Protein AF-A7SC31-F1 (afdb_monomer_lite)

Sequence (201 aa):
EAETSYTLWLEMLAVHLSRAGLQGLGWKQIKGRFYSKFHKRRMEELNETGLHNFISLFLTLSSVADLEDVVSGLIHTRNFSPPLFYFAFFSSPGLFALMLVYKERDVDCAHLSTKMADSFSLIAKEFAEVYSRDKVRHRHLWELITLFLDCTQEVLEHSNKKNLSESALIGVGFQQLFSVCRDNELRYVLGFVQSVLNIVR

Radius of gyration: 18.46 Å; chains: 1; bounding box: 40×31×50 Å

Foldseek 3Di:
DPDDPLNVVLVVVLVVLQVQDQPHPVCVVVLVVVLVCLAAVNVVPDDLVSLLSVLSNLLSCLVRYDVVSSVVSVCVSDDDDQDVCCLSNLVDCSLLSSLLSCLVVVHDPQVSLLVLLVNLLVLLQVLLVCLPPDPVSNVSSLVSNLSLLVSLLVSLPRPRPPPHRSCSSPPRSVVSCVVRDDPVSVVSVVVSVVSNVVSVD

pLDDT: mean 75.36, std 12.32, range [42.28, 93.0]

Secondary structure (DSSP, 8-state):
----HHHHHHHHHHHHHHHH-TTSHHHHHHHHHHHTT--HHHHHT--HHHHHHHHHHHHHHHHHS-HHHHHHHHHHT----TTHHHHHHHSSTHHHHHHHHHHHTT---HHHHHHHHHHHHHHHHHHHHHTTT-HHHHHHHHHHHHHHHHHHHHHHHSS-----SGGGGSSSSHHHHHHH--HHHHHHHHHHHHHHHHHH-

Structure (mmCIF, N/CA/C/O backbone):
data_AF-A7SC31-F1
#
_entry.id   AF-A7SC31-F1
#
loop_
_atom_site.group_PDB
_atom_site.id
_atom_site.type_symbol
_atom_site.label_atom_id
_atom_site.label_alt_id
_atom_site.label_comp_id
_atom_site.label_asym_id
_atom_site.label_entity_id
_atom_site.label_seq_id
_atom_site.pdbx_PDB_ins_code
_atom_site.Cartn_x
_atom_site.Cartn_y
_atom_site.Cartn_z
_atom_site.occupancy
_atom_site.B_iso_or_equiv
_atom_site.auth_seq_id
_atom_site.auth_comp_id
_atom_site.auth_asym_id
_atom_site.auth_atom_id
_atom_site.pdbx_PDB_model_num
ATOM 1 N N . GLU A 1 1 ? 6.279 -13.011 16.654 1.00 48.66 1 GLU A N 1
ATOM 2 C CA . GLU A 1 1 ? 7.321 -12.014 16.983 1.00 48.66 1 GLU A CA 1
ATOM 3 C C . GLU A 1 1 ? 7.566 -12.020 18.483 1.00 48.66 1 GLU A C 1
ATOM 5 O O . GLU A 1 1 ? 6.681 -12.449 19.214 1.00 48.66 1 GLU A O 1
ATOM 10 N N . ALA A 1 2 ? 8.756 -11.625 18.941 1.00 48.12 2 ALA A N 1
ATOM 11 C CA . ALA A 1 2 ? 9.027 -11.509 20.371 1.00 48.12 2 ALA A CA 1
ATOM 12 C C . ALA A 1 2 ? 8.208 -10.350 20.955 1.00 48.12 2 ALA A C 1
ATOM 14 O O . ALA A 1 2 ? 8.226 -9.244 20.420 1.00 48.12 2 ALA A O 1
ATOM 15 N N . GLU A 1 3 ? 7.490 -10.619 22.039 1.00 67.56 3 GLU A N 1
ATOM 16 C CA . GLU A 1 3 ? 6.672 -9.639 22.746 1.00 67.56 3 GLU A CA 1
ATOM 17 C C . GLU A 1 3 ? 7.582 -8.532 23.312 1.00 67.56 3 GLU A C 1
ATOM 19 O O . GLU A 1 3 ? 8.457 -8.778 24.145 1.00 67.56 3 GLU A O 1
ATOM 24 N N . THR A 1 4 ? 7.440 -7.306 22.811 1.00 86.31 4 THR A N 1
ATOM 25 C CA . THR A 1 4 ? 8.209 -6.143 23.270 1.00 86.31 4 THR A CA 1
ATOM 26 C C . THR A 1 4 ? 7.379 -5.307 24.241 1.00 86.31 4 THR A C 1
ATOM 28 O O . THR A 1 4 ? 6.151 -5.369 24.261 1.00 86.31 4 THR A O 1
ATOM 31 N N . SER A 1 5 ? 8.032 -4.437 25.017 1.00 88.88 5 SER A N 1
ATOM 32 C CA . SER A 1 5 ? 7.314 -3.460 25.852 1.00 88.88 5 SER A CA 1
ATOM 33 C C . SER A 1 5 ? 6.372 -2.568 25.034 1.00 88.88 5 SER A C 1
ATOM 35 O O . SER A 1 5 ? 5.353 -2.110 25.547 1.00 88.88 5 SER A O 1
ATOM 37 N N . TYR A 1 6 ? 6.692 -2.348 23.755 1.00 87.81 6 TYR A N 1
ATOM 38 C CA . TYR A 1 6 ? 5.856 -1.598 22.834 1.00 87.81 6 TYR A CA 1
ATOM 39 C C . TYR A 1 6 ? 4.611 -2.381 22.392 1.00 87.81 6 TYR A C 1
ATOM 41 O O . TYR A 1 6 ? 3.514 -1.827 22.433 1.00 87.81 6 TYR A O 1
ATOM 49 N N . THR A 1 7 ? 4.744 -3.664 22.039 1.00 84.62 7 THR A N 1
ATOM 50 C CA . THR A 1 7 ? 3.590 -4.500 21.655 1.00 84.62 7 THR A CA 1
ATOM 51 C C . THR A 1 7 ? 2.642 -4.713 22.834 1.00 84.62 7 THR A C 1
ATOM 53 O O . THR A 1 7 ? 1.441 -4.526 22.676 1.00 84.62 7 THR A O 1
ATOM 56 N N . LEU A 1 8 ? 3.170 -4.949 24.041 1.00 89.56 8 LEU A N 1
ATOM 57 C CA . LEU A 1 8 ? 2.371 -5.003 25.275 1.00 89.56 8 LEU A CA 1
ATOM 58 C C . LEU A 1 8 ? 1.598 -3.702 25.518 1.00 89.56 8 LEU A C 1
ATOM 60 O O . LEU A 1 8 ? 0.430 -3.716 25.903 1.00 89.56 8 LEU A O 1
ATOM 64 N N . TRP A 1 9 ? 2.239 -2.554 25.288 1.00 90.81 9 TRP A N 1
ATOM 65 C CA . TRP A 1 9 ? 1.577 -1.262 25.431 1.00 90.81 9 TRP A CA 1
ATOM 66 C C . TRP A 1 9 ? 0.456 -1.070 24.399 1.00 90.81 9 TRP A C 1
ATOM 68 O O . TRP A 1 9 ? -0.605 -0.552 24.754 1.00 90.81 9 TRP A O 1
ATOM 78 N N . LEU A 1 10 ? 0.651 -1.515 23.152 1.00 87.88 10 LEU A N 1
ATOM 79 C CA . LEU A 1 10 ? -0.391 -1.497 22.121 1.00 87.88 10 LEU A CA 1
ATOM 80 C C . LEU A 1 10 ? -1.582 -2.383 22.496 1.00 87.88 10 LEU A C 1
ATOM 82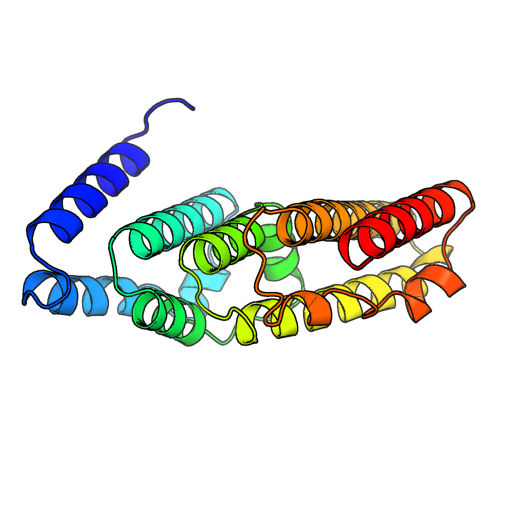 O O . LEU A 1 10 ? -2.724 -1.949 22.363 1.00 87.88 10 LEU A O 1
ATOM 86 N N . GLU A 1 11 ? -1.343 -3.575 23.035 1.00 87.38 11 GLU A N 1
ATOM 87 C CA . GLU A 1 11 ? -2.411 -4.459 23.512 1.00 87.38 11 GLU A CA 1
ATOM 88 C C . GLU A 1 11 ? -3.190 -3.841 24.675 1.00 87.38 11 GLU A C 1
ATOM 90 O O . GLU A 1 11 ? -4.424 -3.822 24.670 1.00 87.38 11 GLU A O 1
ATOM 95 N N . MET A 1 12 ? -2.489 -3.262 25.655 1.00 87.44 12 MET A N 1
ATOM 96 C CA . MET A 1 12 ? -3.130 -2.542 26.759 1.00 87.44 12 MET A CA 1
ATOM 97 C C . MET A 1 12 ? -3.975 -1.373 26.249 1.00 87.44 12 MET A C 1
ATOM 99 O O . MET A 1 12 ? -5.094 -1.168 26.725 1.00 87.44 12 MET A O 1
ATOM 103 N N . LEU A 1 13 ? -3.462 -0.621 25.271 1.00 85.62 13 LEU A N 1
ATOM 104 C CA . LEU A 1 13 ? -4.185 0.470 24.628 1.00 85.62 13 LEU A CA 1
ATOM 105 C C . LEU A 1 13 ? -5.445 -0.047 23.924 1.00 85.62 13 LEU A C 1
ATOM 107 O O . LEU A 1 13 ? -6.523 0.511 24.132 1.00 85.62 13 LEU A O 1
ATOM 111 N N . ALA A 1 14 ? -5.330 -1.128 23.152 1.00 84.62 14 ALA A N 1
ATOM 112 C CA . ALA A 1 14 ? -6.441 -1.758 22.449 1.00 84.62 14 ALA A CA 1
ATOM 113 C C . ALA A 1 14 ? -7.548 -2.194 23.417 1.00 84.62 14 ALA A C 1
ATOM 115 O O . ALA A 1 14 ? -8.712 -1.820 23.252 1.00 84.62 14 ALA A O 1
ATOM 116 N N . VAL A 1 15 ? -7.188 -2.919 24.479 1.00 84.38 15 VAL A N 1
ATOM 117 C CA . VAL A 1 15 ? -8.123 -3.366 25.521 1.00 84.38 15 VAL A CA 1
ATOM 118 C C . VAL A 1 15 ? -8.774 -2.179 26.229 1.00 84.38 15 VAL A C 1
ATOM 120 O O . VAL A 1 15 ? -9.984 -2.191 26.467 1.00 84.38 15 VAL A O 1
ATOM 123 N N . HIS A 1 16 ? -8.001 -1.144 26.564 1.00 81.62 16 HIS A N 1
ATOM 124 C CA . HIS A 1 16 ? -8.520 0.034 27.252 1.00 81.62 16 HIS A CA 1
ATOM 125 C C . HIS A 1 16 ? -9.543 0.787 26.395 1.00 81.62 16 HIS A C 1
ATOM 127 O O . HIS A 1 16 ? -10.628 1.106 26.881 1.00 81.62 16 HIS A O 1
ATOM 133 N N . LEU A 1 17 ? -9.236 1.020 25.118 1.00 78.31 17 LEU A N 1
ATOM 134 C CA . LEU A 1 17 ? -10.133 1.708 24.188 1.00 78.31 17 LEU A CA 1
ATOM 135 C C . LEU A 1 17 ? -11.384 0.881 23.873 1.00 78.31 17 LEU A C 1
ATOM 137 O O . LEU A 1 17 ? -12.485 1.430 23.863 1.00 78.31 17 LEU A O 1
ATOM 141 N N . SER A 1 18 ? -11.236 -0.439 23.735 1.00 76.56 18 SER A N 1
ATOM 142 C CA . SER A 1 18 ? -12.362 -1.354 23.510 1.00 76.56 18 SER A CA 1
ATOM 143 C C . SER A 1 18 ? -13.349 -1.359 24.684 1.00 76.56 18 SER A C 1
ATOM 145 O O . SER A 1 18 ? -14.556 -1.466 24.485 1.00 76.56 18 SER A O 1
ATOM 147 N N . ARG A 1 19 ? -12.850 -1.215 25.921 1.00 74.69 19 ARG A N 1
ATOM 148 C CA . ARG A 1 19 ? -13.668 -1.183 27.148 1.00 74.69 19 ARG A CA 1
ATOM 149 C C . ARG A 1 19 ? -14.251 0.193 27.468 1.00 74.69 19 ARG A C 1
ATOM 151 O O . ARG A 1 19 ? -15.338 0.264 28.030 1.00 74.69 19 ARG A O 1
ATOM 158 N N . ALA A 1 20 ? -13.541 1.275 27.150 1.00 66.94 20 ALA A N 1
ATOM 159 C CA . ALA A 1 20 ? -13.964 2.643 27.469 1.00 66.94 20 ALA A CA 1
ATOM 160 C C . ALA A 1 20 ? -15.129 3.148 26.595 1.00 66.94 20 ALA A C 1
ATOM 162 O O . ALA A 1 20 ? -15.746 4.161 26.929 1.00 66.94 20 ALA A O 1
ATOM 163 N N . GLY A 1 21 ? -15.431 2.445 25.497 1.00 58.34 21 GLY A N 1
ATOM 164 C CA . GLY A 1 21 ? -16.396 2.865 24.489 1.00 58.34 21 GLY A CA 1
ATOM 165 C C . GLY A 1 21 ? -15.848 4.006 23.627 1.00 58.34 21 GLY A C 1
ATOM 166 O O . GLY A 1 21 ? -15.304 4.990 24.127 1.00 58.34 21 GLY A O 1
ATOM 167 N N . LEU A 1 22 ? -16.037 3.902 22.311 1.00 55.44 22 LEU A N 1
ATOM 168 C CA . LEU A 1 22 ? -15.539 4.840 21.290 1.00 55.44 22 LEU A CA 1
ATOM 169 C C . LEU A 1 22 ? -15.954 6.308 21.498 1.00 55.44 22 LEU A C 1
ATOM 171 O O . LEU A 1 22 ? -15.303 7.223 20.997 1.00 55.44 22 LEU A O 1
ATOM 175 N N . GLN A 1 23 ? -17.022 6.543 22.263 1.00 55.84 23 GLN A N 1
ATOM 176 C CA . GLN A 1 23 ? -17.540 7.876 22.584 1.00 55.84 23 GLN A CA 1
ATOM 177 C C . GLN A 1 23 ? -17.131 8.386 23.977 1.00 55.84 23 GLN A C 1
ATOM 179 O O . GLN A 1 23 ? -17.500 9.497 24.367 1.00 55.84 23 GLN A O 1
ATOM 184 N N . GLY A 1 24 ? -16.355 7.603 24.731 1.00 60.31 24 GLY A N 1
ATOM 185 C CA . GLY A 1 24 ? -15.889 7.956 26.065 1.00 60.31 24 GLY A CA 1
ATOM 186 C C . GLY A 1 24 ? -14.889 9.118 26.059 1.00 60.31 24 GLY A C 1
ATOM 187 O O . GLY A 1 24 ? -14.052 9.258 25.165 1.00 60.31 24 GLY A O 1
ATOM 188 N N . LEU A 1 25 ? -14.930 9.939 27.113 1.00 60.41 25 LEU A N 1
ATOM 189 C CA . LEU A 1 25 ? -13.994 11.048 27.369 1.00 60.41 25 LEU A CA 1
ATOM 190 C C . LEU A 1 25 ? -12.509 10.633 27.269 1.00 60.41 25 LEU A C 1
ATOM 192 O O . LEU A 1 25 ? -11.667 11.464 26.924 1.00 60.41 25 LEU A O 1
ATOM 196 N N . GLY A 1 26 ? -12.196 9.355 27.520 1.00 66.31 26 GLY A N 1
ATOM 197 C CA . GLY A 1 26 ? -10.849 8.789 27.419 1.00 66.31 26 GLY A CA 1
ATOM 198 C C . GLY A 1 26 ? -10.269 8.817 26.002 1.00 66.31 26 GLY A C 1
ATOM 199 O O . GLY A 1 26 ? -9.146 9.288 25.826 1.00 66.31 26 GLY A O 1
ATOM 200 N N . TRP A 1 27 ? -11.035 8.412 24.978 1.00 71.19 27 TRP A N 1
ATOM 201 C CA . TRP A 1 27 ? -10.555 8.442 23.588 1.00 71.19 27 TRP A CA 1
ATOM 202 C C . TRP A 1 27 ? -10.251 9.871 23.143 1.00 71.19 27 TRP A C 1
ATOM 204 O O . TRP A 1 27 ? -9.160 10.137 22.651 1.00 71.19 27 TRP A O 1
ATOM 214 N N . LYS A 1 28 ? -11.149 10.829 23.413 1.00 73.00 28 LYS A N 1
ATOM 215 C CA . LYS A 1 28 ? -10.949 12.244 23.043 1.00 73.00 28 LYS A CA 1
ATOM 216 C C . LYS A 1 28 ? -9.671 12.842 23.647 1.00 73.00 28 LYS A C 1
ATOM 218 O O . LYS A 1 28 ? -8.963 13.584 22.967 1.00 73.00 28 LYS A O 1
ATOM 223 N N . GLN A 1 29 ? -9.349 12.503 24.897 1.00 74.56 29 GLN A N 1
ATOM 224 C CA . GLN A 1 29 ? -8.129 12.981 25.560 1.00 74.56 29 GLN A CA 1
ATOM 225 C C . GLN A 1 29 ? -6.862 12.316 25.014 1.00 74.56 29 GLN A C 1
ATOM 227 O O . GLN A 1 29 ? -5.857 12.995 24.785 1.00 74.56 29 GLN A O 1
ATOM 232 N N . ILE A 1 30 ? -6.903 11.002 24.793 1.00 75.12 30 ILE A N 1
ATOM 233 C CA . ILE A 1 30 ? -5.775 10.235 24.253 1.00 75.12 30 ILE A CA 1
ATOM 234 C C . ILE A 1 30 ? -5.486 10.662 22.806 1.00 75.12 30 ILE A C 1
ATOM 236 O O . ILE A 1 30 ? -4.340 10.955 22.467 1.00 75.12 30 ILE A O 1
ATOM 240 N N . LYS A 1 31 ? -6.533 10.814 21.990 1.00 74.38 31 LYS A N 1
ATOM 241 C CA . LYS A 1 31 ? -6.486 11.243 20.586 1.00 74.38 31 LYS A CA 1
ATOM 242 C C . LYS A 1 31 ? -5.696 12.542 20.401 1.00 74.38 31 LYS A C 1
ATOM 244 O O . LYS A 1 31 ? -4.742 12.584 19.626 1.00 74.38 31 LYS A O 1
ATOM 249 N N . GLY A 1 32 ? -6.031 13.591 21.158 1.00 73.69 32 GLY A N 1
ATOM 250 C CA . GLY A 1 32 ? -5.328 14.879 21.077 1.00 73.69 32 GLY A CA 1
ATOM 251 C C . GLY A 1 32 ? -3.849 14.791 21.481 1.00 73.69 32 GLY A C 1
ATOM 252 O O . GLY A 1 32 ? -2.990 15.458 20.898 1.00 73.69 32 GLY A O 1
ATOM 253 N N . ARG A 1 33 ? -3.522 13.924 22.447 1.00 80.50 33 ARG A N 1
ATOM 254 C CA . ARG A 1 33 ? -2.137 13.699 22.886 1.00 80.50 33 ARG A CA 1
ATOM 255 C C . ARG A 1 33 ? -1.318 12.912 21.871 1.00 80.50 33 ARG A C 1
ATOM 257 O O . ARG A 1 33 ? -0.142 13.217 21.721 1.00 80.50 33 ARG A O 1
ATOM 264 N N . PHE A 1 34 ? -1.911 11.946 21.174 1.00 77.88 34 PHE A N 1
ATOM 265 C CA . PHE A 1 34 ? -1.222 11.218 20.112 1.00 77.88 34 PHE A CA 1
ATOM 266 C C . PHE A 1 34 ? -0.987 12.097 18.888 1.00 77.88 34 PHE A C 1
ATOM 268 O O . PHE A 1 34 ? 0.163 12.290 18.500 1.00 77.88 34 PHE A O 1
ATOM 275 N N . TYR A 1 35 ? -2.030 12.707 18.322 1.00 74.06 35 TYR A N 1
ATOM 276 C CA . TYR A 1 35 ? -1.869 13.448 17.066 1.00 74.06 35 TYR A CA 1
ATOM 27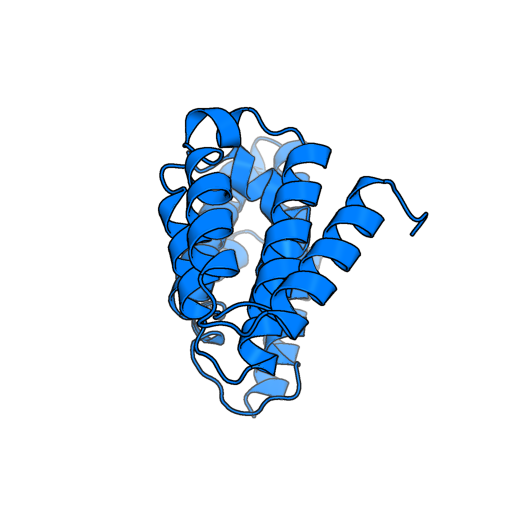7 C C . TYR A 1 35 ? -0.969 14.675 17.185 1.00 74.06 35 TYR A C 1
ATOM 279 O O . TYR A 1 35 ? -0.218 14.968 16.258 1.00 74.06 35 TYR A O 1
ATOM 287 N N . SER A 1 36 ? -0.935 15.333 18.346 1.00 77.19 36 SER A N 1
ATOM 288 C CA . SER A 1 36 ? -0.013 16.455 18.579 1.00 77.19 36 SER A CA 1
ATOM 289 C C . SER A 1 36 ? 1.474 16.069 18.532 1.00 77.19 36 SER A C 1
ATOM 291 O O . SER A 1 36 ? 2.325 16.948 18.387 1.00 77.19 36 SER A O 1
ATOM 293 N N . LYS A 1 37 ? 1.821 14.777 18.631 1.00 79.00 37 LYS A N 1
ATOM 294 C CA . LYS A 1 37 ? 3.210 14.292 18.545 1.00 79.00 37 LYS A CA 1
ATOM 295 C C . LYS A 1 37 ? 3.666 13.978 17.121 1.00 79.00 37 LYS A C 1
ATOM 297 O O . LYS A 1 37 ? 4.870 13.859 16.904 1.00 79.00 37 LYS A O 1
ATOM 302 N N . PHE A 1 38 ? 2.745 13.893 16.164 1.00 74.69 38 PHE A N 1
ATOM 303 C CA . PHE A 1 38 ? 3.025 13.489 14.785 1.00 74.69 38 PHE A CA 1
ATOM 304 C C . PHE A 1 38 ? 3.022 14.678 13.816 1.00 74.69 38 PHE A C 1
ATOM 306 O O . PHE A 1 38 ? 2.401 14.649 12.756 1.00 74.69 38 PHE A O 1
ATOM 313 N N . HIS A 1 39 ? 3.719 15.757 14.174 1.00 71.19 39 HIS A N 1
ATOM 314 C CA . HIS A 1 39 ? 3.937 16.868 13.247 1.00 71.19 39 HIS A CA 1
ATOM 315 C C . HIS A 1 39 ? 4.983 16.499 12.182 1.00 71.19 39 HIS A C 1
ATOM 317 O O . HIS A 1 39 ? 5.887 15.706 12.450 1.00 71.19 39 HIS A O 1
ATOM 323 N N . LYS A 1 40 ? 4.923 17.146 11.009 1.00 66.38 40 LYS A N 1
ATOM 324 C CA . LYS A 1 40 ? 5.804 16.904 9.846 1.00 66.38 40 LYS A CA 1
ATOM 325 C C . LYS A 1 40 ? 7.260 16.596 10.223 1.00 66.38 40 LYS A C 1
ATOM 327 O O . LYS A 1 40 ? 7.750 15.515 9.934 1.00 66.38 40 LYS A O 1
ATOM 332 N N . ARG A 1 41 ? 7.912 17.513 10.947 1.00 73.81 41 ARG A N 1
ATOM 333 C CA . ARG A 1 41 ? 9.318 17.365 11.359 1.00 73.81 41 ARG A CA 1
ATOM 334 C C . ARG A 1 41 ? 9.600 16.076 12.150 1.00 73.81 41 ARG A C 1
ATOM 336 O O . ARG A 1 41 ? 10.570 15.395 11.874 1.00 73.81 41 ARG A O 1
ATOM 343 N N . ARG A 1 42 ? 8.731 15.718 13.102 1.00 73.25 42 ARG A N 1
ATOM 344 C CA . ARG A 1 42 ? 8.865 14.519 13.952 1.00 73.25 42 ARG A CA 1
ATOM 345 C C . ARG A 1 42 ? 8.781 13.237 13.140 1.00 73.25 42 ARG A C 1
ATOM 347 O O . ARG A 1 42 ? 9.395 12.240 13.485 1.00 73.25 42 ARG A O 1
ATOM 354 N N . MET A 1 43 ? 7.959 13.282 12.107 1.00 71.50 43 MET A N 1
ATOM 355 C CA . MET A 1 43 ? 7.678 12.158 11.240 1.00 71.50 43 MET A CA 1
ATOM 356 C C . MET A 1 43 ? 8.758 11.990 10.156 1.00 71.50 43 MET A C 1
ATOM 358 O O . MET A 1 43 ? 9.063 10.866 9.781 1.00 71.50 43 MET A O 1
ATOM 362 N N . GLU A 1 44 ? 9.394 13.082 9.716 1.00 68.88 44 GLU A N 1
ATOM 363 C CA . GLU A 1 44 ? 10.605 13.053 8.872 1.00 68.88 44 GLU A CA 1
ATOM 364 C C . GLU A 1 44 ? 11.848 12.552 9.632 1.00 68.88 44 GLU A C 1
ATOM 366 O O . GLU A 1 44 ? 12.780 12.044 9.019 1.00 68.88 44 GLU A O 1
ATOM 371 N N . GLU A 1 45 ? 11.859 12.672 10.963 1.00 75.62 45 GLU A N 1
ATOM 372 C CA . GLU A 1 45 ? 12.931 12.189 11.847 1.00 75.62 45 GLU A CA 1
ATOM 373 C C . GLU A 1 45 ? 12.795 10.691 12.209 1.00 75.62 45 GLU A C 1
ATOM 375 O O . GLU A 1 45 ? 13.654 10.149 12.910 1.00 75.62 45 GLU A O 1
ATOM 380 N N . LEU 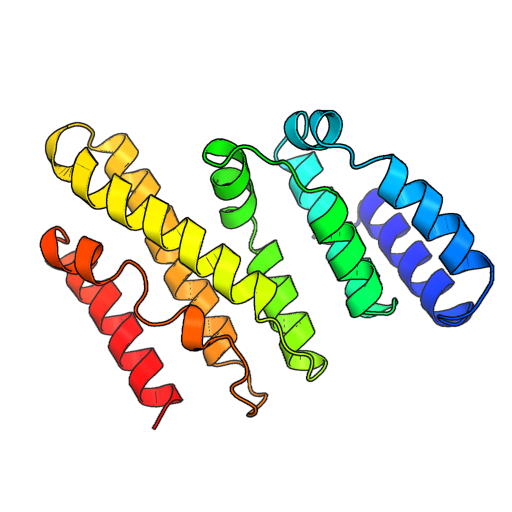A 1 46 ? 11.730 10.004 11.768 1.00 71.62 46 LEU A N 1
ATOM 381 C CA . LEU A 1 46 ? 11.536 8.581 12.060 1.00 71.62 46 LEU A CA 1
ATOM 382 C C . LEU A 1 46 ? 12.530 7.714 11.278 1.00 71.62 46 LEU A C 1
ATOM 384 O O . LEU A 1 46 ? 12.648 7.813 10.060 1.00 71.62 46 LEU A O 1
ATOM 388 N N . ASN A 1 47 ? 13.201 6.812 11.993 1.00 72.12 47 ASN A N 1
ATOM 389 C CA . ASN A 1 47 ? 13.925 5.696 11.392 1.00 72.12 47 ASN A CA 1
ATOM 390 C C . ASN A 1 47 ? 12.967 4.525 11.095 1.00 72.12 47 ASN A C 1
ATOM 392 O O . ASN A 1 47 ? 11.788 4.575 11.443 1.00 72.12 47 ASN A O 1
ATOM 396 N N . GLU A 1 48 ? 13.477 3.453 10.490 1.00 65.88 48 GLU A N 1
ATOM 397 C CA . GLU A 1 48 ? 12.694 2.259 10.133 1.00 65.88 48 GLU A CA 1
ATOM 398 C C . GLU A 1 48 ? 11.887 1.696 11.317 1.00 65.88 48 GLU A C 1
ATOM 400 O O . GLU A 1 48 ? 10.680 1.495 11.211 1.00 65.88 48 GLU A O 1
ATOM 405 N N . THR A 1 49 ? 12.515 1.542 12.487 1.00 74.75 49 THR A N 1
ATOM 406 C CA . THR A 1 49 ? 11.837 1.080 13.710 1.00 74.75 49 THR A CA 1
ATOM 407 C C . THR A 1 49 ? 10.751 2.053 14.178 1.00 74.75 49 THR A C 1
ATOM 409 O O . THR A 1 49 ? 9.671 1.637 14.593 1.00 74.75 49 THR A O 1
ATOM 412 N N . GLY A 1 50 ? 11.015 3.359 14.115 1.00 76.25 50 GLY A N 1
ATOM 413 C CA . GLY A 1 50 ? 10.049 4.397 14.463 1.00 76.25 50 GLY A CA 1
ATOM 414 C C . GLY A 1 50 ? 8.846 4.405 13.524 1.00 76.25 50 GLY A C 1
ATOM 415 O O . GLY A 1 50 ? 7.720 4.596 13.982 1.00 76.25 50 GLY A O 1
ATOM 416 N N . LEU A 1 51 ? 9.072 4.144 12.237 1.00 70.31 51 LEU A N 1
ATOM 417 C CA . LEU A 1 51 ? 8.025 4.029 11.232 1.00 70.31 51 LEU A CA 1
ATOM 418 C C . LEU A 1 51 ? 7.197 2.755 11.411 1.00 70.31 51 LEU A C 1
ATOM 420 O O . LEU A 1 51 ? 5.972 2.825 11.377 1.00 70.31 51 LEU A O 1
ATOM 424 N N . HIS A 1 52 ? 7.847 1.619 11.668 1.00 68.62 52 HIS A N 1
ATOM 425 C CA . HIS A 1 52 ? 7.167 0.371 12.006 1.00 68.62 52 HIS A CA 1
ATOM 426 C C . HIS A 1 52 ? 6.257 0.563 13.222 1.00 68.62 52 HIS A C 1
ATOM 428 O O . HIS A 1 52 ? 5.063 0.291 13.152 1.00 68.62 52 HIS A O 1
ATOM 434 N N . ASN A 1 53 ? 6.785 1.137 14.306 1.00 81.25 53 ASN A N 1
ATOM 435 C CA . ASN A 1 53 ? 5.996 1.423 15.501 1.00 81.25 53 ASN A CA 1
ATOM 436 C C . ASN A 1 53 ? 4.838 2.383 15.195 1.00 81.25 53 ASN A C 1
ATOM 438 O O . ASN A 1 53 ? 3.708 2.145 15.610 1.00 81.25 53 ASN A O 1
ATOM 442 N N . PHE A 1 54 ? 5.081 3.443 14.421 1.00 78.19 54 PHE A N 1
ATOM 443 C CA . PHE A 1 54 ? 4.020 4.346 13.980 1.00 78.19 54 PHE A CA 1
ATOM 444 C C . PHE A 1 54 ? 2.894 3.587 13.260 1.00 78.19 54 PHE A C 1
ATOM 446 O O . PHE A 1 54 ? 1.731 3.733 13.627 1.00 78.19 54 PHE A O 1
ATOM 453 N N . ILE A 1 55 ? 3.225 2.725 12.299 1.00 73.38 55 ILE A N 1
ATOM 454 C CA . ILE A 1 55 ? 2.254 1.885 11.589 1.00 73.38 55 ILE A CA 1
ATOM 455 C C . ILE A 1 55 ? 1.502 0.971 12.563 1.00 73.38 55 ILE A C 1
ATOM 457 O O . ILE A 1 55 ? 0.272 0.965 12.554 1.00 73.38 55 ILE A O 1
ATOM 461 N N . SER A 1 56 ? 2.206 0.238 13.431 1.00 77.19 56 SER A N 1
ATOM 462 C CA . SER A 1 56 ? 1.589 -0.683 14.395 1.00 77.19 56 SER A CA 1
ATOM 463 C C . SER A 1 56 ? 0.613 0.030 15.332 1.00 77.19 56 SER A C 1
ATOM 465 O O . SER A 1 56 ? -0.454 -0.509 15.625 1.00 77.19 56 SER A O 1
ATOM 467 N N . LEU A 1 57 ? 0.923 1.261 15.761 1.00 83.50 57 LEU A N 1
ATOM 468 C CA . LEU A 1 57 ? -0.011 2.092 16.521 1.00 83.50 57 LEU A CA 1
ATOM 469 C C . LEU A 1 57 ? -1.282 2.366 15.727 1.00 83.50 57 LEU A C 1
ATOM 471 O O . LEU A 1 57 ? -2.371 2.161 16.249 1.00 83.50 57 LEU A O 1
ATOM 475 N N . PHE A 1 58 ? -1.165 2.836 14.488 1.00 76.38 58 PHE A N 1
ATOM 476 C CA . PHE A 1 58 ? -2.339 3.187 13.692 1.00 76.38 58 PHE A CA 1
ATOM 477 C C . PHE A 1 58 ? -3.172 1.964 13.300 1.00 76.38 58 PHE A C 1
ATOM 479 O O . PHE A 1 58 ? -4.395 2.063 13.318 1.00 76.38 58 PHE A O 1
ATOM 486 N N . LEU A 1 59 ? -2.551 0.807 13.058 1.00 74.75 59 LEU A N 1
ATOM 487 C CA . LEU A 1 59 ? -3.262 -0.462 12.880 1.00 74.75 59 LEU A CA 1
ATOM 488 C C . LEU A 1 59 ? -4.007 -0.866 14.159 1.00 74.75 59 LEU A C 1
ATOM 490 O O . LEU A 1 59 ? -5.197 -1.171 14.117 1.00 74.75 59 LEU A O 1
ATOM 494 N N . THR A 1 60 ? -3.348 -0.771 15.314 1.00 81.62 60 THR A N 1
ATOM 495 C CA . THR A 1 60 ? -3.979 -1.034 16.617 1.00 81.62 60 THR A CA 1
ATOM 496 C C . THR A 1 60 ? -5.147 -0.084 16.867 1.00 81.62 60 THR A C 1
ATOM 498 O O . THR A 1 60 ? -6.204 -0.505 17.316 1.00 81.62 60 THR A O 1
ATOM 501 N N . LEU A 1 61 ? -4.995 1.202 16.549 1.00 78.69 61 LEU A N 1
ATOM 502 C CA . LEU A 1 61 ? -6.082 2.168 16.662 1.00 78.69 61 LEU A CA 1
ATOM 503 C C . LEU A 1 61 ? -7.207 1.845 15.677 1.00 78.69 61 LEU A C 1
ATOM 505 O O . LEU A 1 61 ? -8.361 1.885 16.072 1.00 78.69 61 LEU A O 1
ATOM 509 N N . SER A 1 62 ? -6.905 1.463 14.436 1.00 72.69 62 SER A N 1
ATOM 510 C CA . SER A 1 62 ? -7.925 1.107 13.441 1.00 72.69 62 SER A CA 1
ATOM 511 C C . SER A 1 62 ? -8.766 -0.115 13.833 1.00 72.69 62 SER A C 1
ATOM 513 O O . SER A 1 62 ? -9.913 -0.228 13.406 1.00 72.69 62 SER A O 1
ATOM 515 N N . SER A 1 63 ? -8.246 -1.005 14.688 1.00 71.44 63 SER A N 1
ATOM 516 C CA . SER A 1 63 ? -9.005 -2.162 15.172 1.00 71.44 63 SER A CA 1
ATOM 517 C C . SER A 1 63 ? -9.961 -1.827 16.326 1.00 71.44 63 SER A C 1
ATOM 519 O O . SER A 1 63 ? -10.963 -2.528 16.502 1.00 71.44 63 SER A O 1
ATOM 521 N N . VAL A 1 64 ? -9.712 -0.748 17.078 1.00 73.19 64 VAL A N 1
ATOM 522 C CA . VAL A 1 64 ? -10.451 -0.420 18.316 1.00 73.19 64 VAL A CA 1
ATOM 523 C C . VAL A 1 64 ? -11.095 0.961 18.345 1.00 73.19 64 VAL A C 1
ATOM 525 O O . VAL A 1 64 ? -11.886 1.209 19.249 1.00 73.19 64 VAL A O 1
ATOM 528 N N . ALA A 1 65 ? -10.737 1.858 17.427 1.00 70.88 65 ALA A N 1
ATOM 529 C CA . ALA A 1 65 ? -11.208 3.236 17.324 1.00 70.88 65 ALA A CA 1
ATOM 530 C C . ALA A 1 65 ? -12.110 3.428 16.087 1.00 70.88 65 ALA A C 1
ATOM 532 O O . ALA A 1 65 ? -12.171 2.569 15.209 1.00 70.88 65 ALA A O 1
ATOM 533 N N . ASP A 1 66 ? -12.820 4.558 16.018 1.00 68.50 66 ASP A N 1
ATOM 534 C CA . ASP A 1 66 ? -13.559 4.938 14.811 1.00 68.50 66 ASP A CA 1
ATOM 535 C C . ASP A 1 66 ? -12.565 5.148 13.660 1.00 68.50 66 ASP A C 1
ATOM 537 O O . ASP A 1 66 ? -11.622 5.941 13.764 1.00 68.50 66 ASP A O 1
ATOM 541 N N . LEU A 1 67 ? -12.754 4.382 12.586 1.00 64.25 67 LEU A N 1
ATOM 542 C CA . LEU A 1 67 ? -11.824 4.307 11.473 1.00 64.25 67 LEU A CA 1
ATOM 543 C C . LEU A 1 67 ? -11.677 5.668 10.791 1.00 64.25 67 LEU A C 1
ATOM 545 O O . LEU A 1 67 ? -10.555 6.087 10.534 1.00 64.25 67 LEU A O 1
ATOM 549 N N . GLU A 1 68 ? -12.765 6.414 10.590 1.00 62.56 68 GLU A N 1
ATOM 550 C CA . GLU A 1 68 ? -12.715 7.729 9.938 1.00 62.56 68 GLU A CA 1
ATOM 551 C C . GLU A 1 68 ? -11.861 8.725 10.745 1.00 62.56 68 GLU A C 1
ATOM 553 O O . GLU A 1 68 ? -11.082 9.509 10.196 1.00 62.56 68 GLU A O 1
ATOM 558 N N . ASP A 1 69 ? -11.915 8.615 12.071 1.00 65.56 69 ASP A N 1
ATOM 559 C CA . ASP A 1 69 ? -11.140 9.414 13.016 1.00 65.56 69 ASP A CA 1
ATOM 560 C C . ASP A 1 69 ? -9.646 9.058 13.021 1.00 65.56 69 ASP A C 1
ATOM 562 O O . ASP A 1 69 ? -8.793 9.955 13.042 1.00 65.56 69 ASP A O 1
ATOM 566 N N . VAL A 1 70 ? -9.320 7.760 12.999 1.00 65.88 70 VAL A N 1
ATOM 567 C CA . VAL A 1 70 ? -7.933 7.258 12.931 1.00 65.88 70 VAL A CA 1
ATOM 568 C C . VAL A 1 70 ? -7.255 7.738 11.658 1.00 65.88 70 VAL A C 1
ATOM 570 O O . VAL A 1 70 ? -6.090 8.143 11.653 1.00 65.88 70 VAL A O 1
ATOM 573 N N . VAL A 1 71 ? -8.031 7.742 10.590 1.00 62.47 71 VAL A N 1
ATOM 574 C CA . VAL A 1 71 ? -7.618 8.010 9.225 1.00 62.47 71 VAL A CA 1
ATOM 575 C C . VAL A 1 71 ? -7.467 9.493 8.993 1.00 62.47 71 VAL A C 1
ATOM 577 O O . VAL A 1 71 ? -6.425 9.925 8.509 1.00 62.47 71 VAL A O 1
ATOM 580 N N . SER A 1 72 ? -8.441 10.289 9.432 1.00 63.88 72 SER A N 1
ATOM 581 C CA . SER A 1 72 ? -8.311 11.740 9.503 1.00 63.88 72 SER A CA 1
ATOM 582 C C . SER A 1 72 ? -7.047 12.126 10.268 1.00 63.88 72 SER A C 1
ATOM 584 O O . SER A 1 72 ? -6.266 12.932 9.774 1.00 63.88 72 SER A O 1
ATOM 586 N N . GLY A 1 73 ? -6.765 11.473 11.401 1.00 61.62 73 GLY A N 1
ATOM 587 C CA . GLY A 1 73 ? -5.532 11.655 12.160 1.00 61.62 73 GLY A CA 1
ATOM 588 C C . GLY A 1 73 ? -4.261 11.309 11.385 1.00 61.62 73 GLY A C 1
ATOM 589 O O . GLY A 1 73 ? -3.345 12.127 11.336 1.00 61.62 73 GLY A O 1
ATOM 590 N N . LEU A 1 74 ? -4.213 10.140 10.735 1.00 62.59 74 LEU A N 1
ATOM 591 C CA . LEU A 1 74 ? -3.083 9.706 9.902 1.00 62.59 74 LEU A CA 1
ATOM 592 C C . LEU A 1 74 ? -2.852 10.696 8.755 1.00 62.59 74 LEU A C 1
ATOM 594 O O . LEU A 1 74 ? -1.724 11.097 8.480 1.00 62.59 74 LEU A O 1
ATOM 598 N N . ILE A 1 75 ? -3.929 11.173 8.138 1.00 55.19 75 ILE A N 1
ATOM 599 C CA . ILE A 1 75 ? -3.904 12.154 7.056 1.00 55.19 75 ILE A CA 1
ATOM 600 C C . ILE A 1 75 ? -3.495 13.539 7.568 1.00 55.19 75 ILE A C 1
ATOM 602 O O . ILE A 1 75 ? -2.753 14.214 6.864 1.00 55.19 75 ILE A O 1
ATOM 606 N N . HIS A 1 76 ? -3.918 13.976 8.759 1.00 58.38 76 HIS A N 1
ATOM 607 C CA . HIS A 1 76 ? -3.603 15.302 9.318 1.00 58.38 76 HIS A CA 1
ATOM 608 C C . HIS A 1 76 ? -2.134 15.454 9.719 1.00 58.38 76 HIS A C 1
ATOM 610 O O . HIS A 1 76 ? -1.636 16.572 9.835 1.00 58.38 76 HIS A O 1
ATOM 616 N N . THR A 1 77 ? -1.403 14.345 9.845 1.00 56.56 77 THR A N 1
ATOM 617 C CA . THR A 1 77 ? 0.065 14.382 9.916 1.00 56.56 77 THR A CA 1
ATOM 618 C C . THR A 1 77 ? 0.715 14.842 8.591 1.00 56.56 77 THR A C 1
ATOM 620 O O . THR A 1 77 ? 1.934 15.014 8.528 1.00 56.56 77 THR A O 1
ATOM 623 N N . ARG A 1 78 ? -0.078 15.116 7.531 1.00 50.91 78 ARG A N 1
ATOM 624 C CA . ARG A 1 78 ? 0.358 15.589 6.203 1.00 50.91 78 ARG A CA 1
ATOM 625 C C . ARG A 1 78 ? 1.184 16.866 6.274 1.00 50.91 78 ARG A C 1
ATOM 627 O O . ARG A 1 78 ? 0.666 17.960 6.463 1.00 50.91 78 ARG A O 1
ATOM 634 N N . ASN A 1 79 ? 2.455 16.710 5.926 1.00 44.81 79 ASN A N 1
ATOM 635 C CA . ASN A 1 79 ? 3.059 17.389 4.774 1.00 44.81 79 ASN A CA 1
ATOM 636 C C . ASN A 1 79 ? 4.386 16.694 4.414 1.00 44.81 79 ASN A C 1
ATOM 638 O O . ASN A 1 79 ? 5.438 1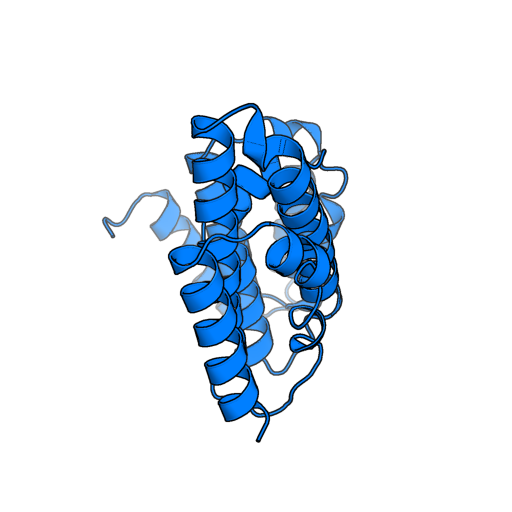7.329 4.400 1.00 44.81 79 ASN A O 1
ATOM 642 N N . PHE A 1 80 ? 4.347 15.380 4.169 1.00 47.50 80 PHE A N 1
ATOM 643 C CA . PHE A 1 80 ? 5.543 14.583 3.871 1.00 47.50 80 PHE A CA 1
ATOM 644 C C . PHE A 1 80 ? 6.114 14.848 2.482 1.00 47.50 80 PHE A C 1
ATOM 646 O O . PHE A 1 80 ? 5.368 14.949 1.508 1.00 47.50 80 PHE A O 1
ATOM 653 N N . SER A 1 81 ? 7.444 14.937 2.412 1.00 42.28 81 SER A N 1
ATOM 654 C CA . SER A 1 81 ? 8.197 14.972 1.158 1.00 42.28 81 SER A CA 1
ATOM 655 C C . SER A 1 81 ? 8.263 13.566 0.515 1.00 42.28 81 SER A C 1
ATOM 657 O O . SER A 1 81 ? 8.475 12.595 1.245 1.00 42.28 81 SER A O 1
ATOM 659 N N . PRO A 1 82 ? 8.090 13.419 -0.817 1.00 48.84 82 PRO A N 1
ATOM 660 C CA . PRO A 1 82 ? 7.791 12.133 -1.456 1.00 48.84 82 PRO A CA 1
ATOM 661 C C . PRO A 1 82 ? 8.877 11.065 -1.737 1.00 48.84 82 PRO A C 1
ATOM 663 O O . PRO A 1 82 ? 8.469 9.981 -2.131 1.00 48.84 82 PRO A O 1
ATOM 666 N N . PRO A 1 83 ? 10.207 11.229 -1.602 1.00 48.19 83 PRO A N 1
ATOM 667 C CA . PRO A 1 83 ? 11.091 10.142 -2.069 1.00 48.19 83 PRO A CA 1
ATOM 668 C C . PRO A 1 83 ? 11.384 9.065 -1.011 1.00 48.19 83 PRO A C 1
ATOM 670 O O . PRO A 1 83 ? 11.257 7.877 -1.271 1.00 48.19 83 PRO A O 1
ATOM 673 N N . LEU A 1 84 ? 11.769 9.468 0.204 1.00 43.84 84 LEU A N 1
ATOM 674 C CA . LEU A 1 84 ? 12.340 8.550 1.206 1.00 43.84 84 LEU A CA 1
ATOM 675 C C . LEU A 1 84 ? 11.289 7.928 2.131 1.00 43.84 84 LEU A C 1
ATOM 677 O O . LEU A 1 84 ? 11.452 6.803 2.595 1.00 43.84 84 LEU A O 1
ATOM 681 N N . PHE A 1 85 ? 10.196 8.652 2.380 1.00 48.44 85 PHE A N 1
ATOM 682 C CA . PHE A 1 85 ? 9.120 8.174 3.242 1.00 48.44 85 PHE A CA 1
ATOM 683 C C . PHE A 1 85 ? 8.320 7.072 2.558 1.00 48.44 85 PHE A C 1
ATOM 685 O O . PHE A 1 85 ? 8.134 6.024 3.149 1.00 48.44 85 PHE A O 1
ATOM 692 N N . TYR A 1 86 ? 7.917 7.262 1.298 1.00 50.59 86 TYR A N 1
ATOM 693 C CA . TYR A 1 86 ? 7.233 6.208 0.548 1.00 50.59 86 TYR A CA 1
ATOM 694 C C . TYR A 1 86 ? 8.119 4.975 0.421 1.00 50.59 86 TYR A C 1
ATOM 696 O O . TYR A 1 86 ? 7.626 3.879 0.607 1.00 50.59 86 TYR A O 1
ATOM 704 N N . PHE A 1 87 ? 9.430 5.142 0.238 1.00 49.66 87 PHE A N 1
ATOM 705 C CA . PHE A 1 87 ? 10.362 4.021 0.242 1.00 49.66 87 PHE A CA 1
ATOM 706 C C . PHE A 1 87 ? 10.307 3.205 1.549 1.00 49.66 87 PHE A C 1
ATOM 708 O O . PHE A 1 87 ? 10.039 2.010 1.509 1.00 49.66 87 PHE A O 1
ATOM 715 N N . ALA A 1 88 ? 10.468 3.862 2.704 1.00 49.41 88 ALA A N 1
ATOM 716 C CA . ALA A 1 88 ? 10.414 3.217 4.021 1.00 49.41 88 ALA A CA 1
ATOM 717 C C . ALA A 1 88 ? 9.003 2.699 4.402 1.00 49.41 88 ALA A C 1
ATOM 719 O O . ALA A 1 88 ? 8.848 1.797 5.226 1.00 49.41 88 ALA A O 1
ATOM 720 N N . PHE A 1 89 ? 7.963 3.294 3.817 1.00 50.44 89 PHE A N 1
ATOM 721 C CA . PHE A 1 89 ? 6.552 3.043 4.114 1.00 50.44 89 PHE A CA 1
ATOM 722 C C . PHE A 1 89 ? 5.909 2.022 3.169 1.00 50.44 89 PHE A C 1
ATOM 724 O O . PHE A 1 89 ? 4.928 1.400 3.550 1.00 50.44 89 PHE A O 1
ATOM 731 N N . PHE A 1 90 ? 6.465 1.827 1.969 1.00 49.59 90 PHE A N 1
ATOM 732 C CA . PHE A 1 90 ? 6.202 0.675 1.107 1.00 49.59 90 PHE A CA 1
ATOM 733 C C . PHE A 1 90 ? 6.966 -0.544 1.610 1.00 49.59 90 PHE A C 1
ATOM 735 O O . PHE A 1 90 ? 6.400 -1.628 1.622 1.00 49.59 90 PHE A O 1
ATOM 742 N N . SER A 1 91 ? 8.207 -0.379 2.088 1.00 48.19 91 SER A N 1
ATOM 743 C CA . SER A 1 91 ? 9.010 -1.489 2.622 1.00 48.19 91 SER A CA 1
ATOM 744 C C . SER A 1 91 ? 8.454 -2.101 3.914 1.00 48.19 91 SER A C 1
ATOM 746 O O . SER A 1 91 ? 8.864 -3.192 4.295 1.00 48.19 91 SER A O 1
ATOM 748 N N . SER A 1 92 ? 7.515 -1.425 4.582 1.00 48.38 92 SER A N 1
ATOM 749 C CA . SER A 1 92 ? 6.684 -2.012 5.631 1.00 48.38 92 SER A CA 1
ATOM 750 C C . SER A 1 92 ? 5.270 -2.181 5.066 1.00 48.38 92 SER A C 1
ATOM 752 O O . SER A 1 92 ? 4.670 -1.171 4.709 1.00 48.38 92 SER A O 1
ATOM 754 N N . PRO A 1 93 ? 4.689 -3.391 4.993 1.00 61.47 93 PRO A N 1
ATOM 755 C CA . PRO A 1 93 ? 3.350 -3.655 4.432 1.00 61.47 93 PRO A CA 1
ATOM 756 C C . PRO A 1 93 ? 2.169 -2.890 5.074 1.00 61.47 93 PRO A C 1
ATOM 758 O O . PRO A 1 93 ? 1.009 -3.161 4.778 1.00 61.47 93 PRO A O 1
ATOM 761 N N . GLY A 1 94 ? 2.429 -1.931 5.961 1.00 65.69 94 GLY A N 1
ATOM 762 C CA . GLY A 1 94 ? 1.471 -1.234 6.807 1.00 65.69 94 GLY A CA 1
ATOM 763 C C . GLY A 1 94 ? 0.335 -0.512 6.097 1.00 65.69 94 GLY A C 1
ATOM 764 O O . GLY A 1 94 ? -0.782 -0.522 6.605 1.00 65.69 94 GLY A O 1
ATOM 765 N N . LEU A 1 95 ? 0.578 0.117 4.942 1.00 70.50 95 LEU A N 1
ATOM 766 C CA . LEU A 1 95 ? -0.500 0.789 4.207 1.00 70.50 95 LEU A CA 1
ATOM 767 C C . LEU A 1 95 ? -1.463 -0.190 3.556 1.00 70.50 95 LEU A C 1
ATOM 769 O O . LEU A 1 95 ? -2.670 0.017 3.623 1.00 70.50 95 LEU A O 1
ATOM 773 N N . PHE A 1 96 ? -0.937 -1.244 2.942 1.00 76.12 96 PHE A N 1
ATOM 774 C CA . PHE A 1 96 ? -1.768 -2.290 2.365 1.00 76.12 96 PHE A CA 1
ATOM 775 C C . PHE A 1 96 ? -2.492 -3.073 3.462 1.00 76.12 96 PHE A C 1
ATOM 777 O O . PHE A 1 96 ? -3.686 -3.313 3.333 1.00 76.12 96 PHE A O 1
ATOM 784 N N . ALA A 1 97 ? -1.837 -3.329 4.600 1.00 77.06 97 ALA A N 1
ATOM 785 C CA . ALA A 1 97 ? -2.488 -3.860 5.795 1.00 77.06 97 ALA A CA 1
ATOM 786 C C . ALA A 1 97 ? -3.623 -2.944 6.286 1.00 77.06 97 ALA A C 1
ATOM 788 O O . ALA A 1 97 ? -4.702 -3.420 6.621 1.00 77.06 97 ALA A O 1
ATOM 789 N N . LEU A 1 98 ? -3.431 -1.621 6.269 1.00 73.50 98 LEU A N 1
ATOM 790 C CA . LEU A 1 98 ? -4.496 -0.675 6.600 1.00 73.50 98 LEU A CA 1
ATOM 791 C C . LEU A 1 98 ? -5.637 -0.734 5.572 1.00 73.50 98 LEU A C 1
ATOM 793 O O . LEU A 1 98 ? -6.798 -0.733 5.966 1.00 73.50 98 LEU A O 1
ATOM 797 N N . MET A 1 99 ? -5.342 -0.843 4.273 1.00 77.81 99 MET A N 1
ATOM 798 C CA . MET A 1 99 ? -6.370 -1.039 3.240 1.00 77.81 99 MET A CA 1
ATOM 799 C C . MET A 1 99 ? -7.152 -2.348 3.445 1.00 77.81 99 MET A C 1
ATOM 801 O O . MET A 1 99 ? -8.373 -2.343 3.301 1.00 77.81 99 MET A O 1
ATOM 805 N N . LEU A 1 100 ? -6.488 -3.435 3.854 1.00 78.25 100 LEU A N 1
ATOM 806 C CA . LEU A 1 100 ? -7.147 -4.690 4.233 1.00 78.25 100 LEU A CA 1
ATOM 807 C C . LEU A 1 100 ? -8.085 -4.494 5.431 1.00 78.25 100 LEU A C 1
ATOM 809 O O . LEU A 1 100 ? -9.229 -4.933 5.371 1.00 78.25 100 LEU A O 1
ATOM 813 N N . VAL A 1 101 ? -7.666 -3.757 6.467 1.00 77.00 101 VAL A N 1
ATOM 814 C CA . VAL A 1 101 ? -8.532 -3.430 7.618 1.00 77.00 101 VAL A CA 1
ATOM 815 C C . VAL A 1 101 ? -9.771 -2.641 7.184 1.00 77.00 101 VAL A C 1
ATOM 817 O O . VAL A 1 101 ? -10.877 -2.926 7.640 1.00 77.00 101 VAL A O 1
ATOM 820 N N . TYR A 1 102 ? -9.626 -1.667 6.284 1.00 73.94 102 TYR A N 1
ATOM 821 C CA . TYR A 1 102 ? -10.776 -0.942 5.729 1.00 73.94 102 TYR A CA 1
ATOM 822 C C . TYR A 1 102 ? -11.746 -1.871 5.015 1.00 73.94 102 TYR A C 1
ATOM 824 O O . TYR A 1 102 ? -12.958 -1.795 5.231 1.00 73.94 102 TYR A O 1
ATOM 832 N N . LYS A 1 103 ? -11.199 -2.777 4.204 1.00 76.62 103 LYS A N 1
ATOM 833 C CA . LYS A 1 103 ? -11.975 -3.758 3.457 1.00 76.62 103 LYS A CA 1
ATOM 834 C C . LYS A 1 103 ? -12.676 -4.748 4.387 1.00 76.62 103 LYS A C 1
ATOM 836 O O . LYS A 1 103 ? -13.842 -5.050 4.161 1.00 76.62 103 LYS A O 1
ATOM 841 N N . GLU A 1 104 ? -12.039 -5.206 5.464 1.00 78.25 104 GLU A N 1
ATOM 842 C CA . GLU A 1 104 ? -12.683 -6.019 6.511 1.00 78.25 104 GLU A CA 1
ATOM 843 C C . GLU A 1 104 ? -13.839 -5.284 7.202 1.00 78.25 104 GLU A C 1
ATOM 845 O O . GLU A 1 104 ? -14.834 -5.901 7.581 1.00 78.25 104 GLU A O 1
ATOM 850 N N . ARG A 1 105 ? -13.725 -3.961 7.353 1.00 72.38 105 ARG A N 1
ATOM 851 C CA . ARG A 1 105 ? -14.723 -3.108 8.011 1.00 72.38 105 ARG A CA 1
ATOM 852 C C . ARG A 1 105 ? -15.814 -2.582 7.075 1.00 72.38 105 ARG A C 1
ATOM 854 O O . ARG A 1 105 ? -16.687 -1.865 7.553 1.00 72.38 105 ARG A O 1
ATOM 861 N N . ASP A 1 106 ? -15.793 -2.950 5.791 1.00 72.06 106 ASP A N 1
ATOM 862 C CA . ASP A 1 106 ? -16.730 -2.469 4.760 1.00 72.06 106 ASP A CA 1
ATOM 863 C C . ASP A 1 106 ? -16.720 -0.930 4.612 1.00 72.06 106 ASP A C 1
ATOM 865 O O . ASP A 1 106 ? -17.750 -0.302 4.363 1.00 72.06 106 ASP A O 1
ATOM 869 N N . VAL A 1 107 ? -15.544 -0.311 4.790 1.00 71.94 107 VAL A N 1
ATOM 870 C CA . VAL A 1 107 ? -15.329 1.141 4.669 1.00 71.94 107 VAL A CA 1
ATOM 871 C C . VAL A 1 107 ? -14.481 1.447 3.441 1.00 71.94 107 VAL A C 1
ATOM 873 O O . VAL A 1 107 ? -13.463 0.804 3.193 1.00 71.94 107 VAL A O 1
ATOM 876 N N . ASP A 1 108 ? -14.871 2.477 2.689 1.00 75.94 108 ASP A N 1
ATOM 877 C CA . ASP A 1 108 ? -14.145 2.893 1.493 1.00 75.94 108 ASP A CA 1
ATOM 878 C C . ASP A 1 108 ? -12.764 3.496 1.801 1.00 75.94 108 ASP A C 1
ATOM 880 O O . ASP A 1 108 ? -12.587 4.349 2.675 1.00 75.94 108 ASP A O 1
ATOM 884 N N . CYS A 1 109 ? -11.772 3.063 1.026 1.00 75.12 109 CYS A N 1
ATOM 885 C CA . CYS A 1 109 ? -10.380 3.466 1.145 1.00 75.12 109 CYS A CA 1
ATOM 886 C C . CYS A 1 109 ? -9.913 4.360 -0.023 1.00 75.12 109 CYS A C 1
ATOM 888 O O . CYS A 1 109 ? -8.706 4.445 -0.262 1.00 75.12 109 CYS A O 1
ATOM 890 N N . ALA A 1 110 ? -10.817 5.070 -0.724 1.00 79.75 110 ALA A N 1
ATOM 891 C CA . ALA A 1 110 ? -10.504 5.917 -1.891 1.00 79.75 110 ALA A CA 1
ATOM 892 C C . ALA A 1 110 ? -9.242 6.763 -1.720 1.00 79.75 110 ALA A C 1
ATOM 894 O O . ALA A 1 110 ? -8.305 6.677 -2.506 1.00 79.75 110 ALA A O 1
ATOM 895 N N . HIS A 1 111 ? -9.168 7.529 -0.641 1.00 72.12 111 HIS A N 1
ATOM 896 C CA . HIS A 1 111 ? -8.027 8.388 -0.338 1.00 72.12 111 HIS A CA 1
ATOM 897 C C . HIS A 1 111 ? -6.692 7.630 -0.185 1.00 72.12 111 HIS A C 1
ATOM 899 O O . HIS A 1 111 ? -5.662 8.176 -0.583 1.00 72.12 111 HIS A O 1
ATOM 905 N N . LEU A 1 112 ? -6.680 6.406 0.368 1.00 74.88 112 LEU A N 1
ATOM 906 C CA . LEU A 1 112 ? -5.482 5.557 0.414 1.00 74.88 112 LEU A CA 1
ATOM 907 C C . LEU A 1 112 ? -5.164 5.033 -0.984 1.00 74.88 112 LEU A C 1
ATOM 909 O O . LEU A 1 112 ? -4.033 5.180 -1.436 1.00 74.88 112 LEU A O 1
ATOM 913 N N . SER A 1 113 ? -6.165 4.513 -1.695 1.00 80.25 113 SER A N 1
ATOM 914 C CA . SER A 1 113 ? -5.987 3.963 -3.041 1.00 80.25 113 SER A CA 1
ATOM 915 C C . SER A 1 113 ? -5.428 4.996 -4.031 1.00 80.25 113 SER A C 1
ATOM 917 O O . SER A 1 113 ? -4.449 4.713 -4.715 1.00 80.25 113 SER A O 1
ATOM 919 N N . THR A 1 114 ? -5.943 6.232 -4.038 1.00 81.44 114 THR A N 1
ATOM 920 C CA . THR A 1 114 ? -5.436 7.322 -4.886 1.00 81.44 114 THR A CA 1
ATOM 921 C C . THR A 1 114 ? -3.998 7.676 -4.533 1.00 81.44 114 THR A C 1
ATOM 923 O O . THR A 1 114 ? -3.157 7.797 -5.415 1.00 81.44 114 THR A O 1
ATOM 926 N N . LYS A 1 115 ? -3.678 7.793 -3.240 1.00 76.31 115 LYS A N 1
ATOM 927 C CA . LYS A 1 115 ? -2.309 8.088 -2.800 1.00 76.31 115 LYS A CA 1
ATOM 928 C C . LYS A 1 115 ? -1.318 7.011 -3.222 1.00 76.31 115 LYS A C 1
ATOM 930 O O . LYS A 1 115 ? -0.225 7.335 -3.675 1.00 76.31 115 LYS A O 1
ATOM 935 N N . MET A 1 116 ? -1.702 5.751 -3.060 1.00 79.31 116 MET A N 1
ATOM 936 C CA . MET A 1 116 ? -0.883 4.605 -3.437 1.00 79.31 116 MET A CA 1
ATOM 937 C C . MET A 1 116 ? -0.651 4.574 -4.946 1.00 79.31 116 MET A C 1
ATOM 939 O O . MET A 1 116 ? 0.485 4.410 -5.388 1.00 79.31 116 MET A O 1
ATOM 943 N N . ALA A 1 117 ? -1.697 4.832 -5.727 1.00 84.56 117 ALA A N 1
ATOM 944 C CA . ALA A 1 117 ? -1.617 4.944 -7.176 1.00 84.56 117 ALA A CA 1
ATOM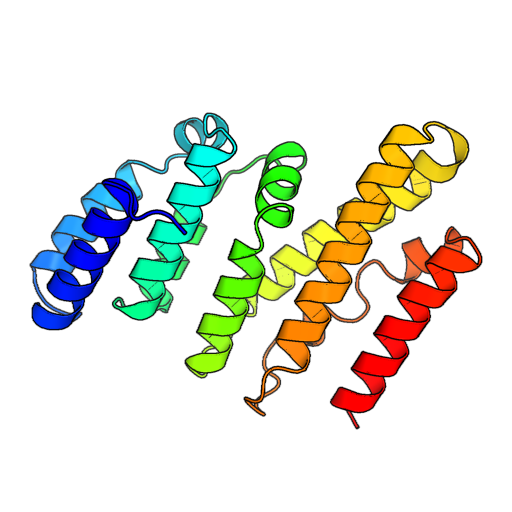 945 C C . ALA A 1 117 ? -0.714 6.111 -7.635 1.00 84.56 117 ALA A C 1
ATOM 947 O O . ALA A 1 117 ? 0.121 5.939 -8.529 1.00 84.56 117 ALA A O 1
ATOM 948 N N . ASP A 1 118 ? -0.808 7.280 -6.993 1.00 82.25 118 ASP A N 1
ATOM 949 C CA . ASP A 1 118 ? 0.059 8.434 -7.271 1.00 82.25 118 ASP A CA 1
ATOM 950 C C . ASP A 1 118 ? 1.533 8.102 -7.000 1.00 82.25 118 ASP A C 1
ATOM 952 O O . ASP A 1 118 ? 2.416 8.414 -7.801 1.00 82.25 118 ASP A O 1
ATOM 956 N N . SER A 1 119 ? 1.823 7.443 -5.877 1.00 81.12 119 SER A N 1
ATOM 957 C CA . SER A 1 119 ? 3.188 7.034 -5.541 1.00 81.12 119 SER A CA 1
ATOM 958 C C . SER A 1 119 ? 3.732 5.984 -6.499 1.00 81.12 119 SER A C 1
ATOM 960 O O . SER A 1 119 ? 4.869 6.109 -6.954 1.00 81.12 119 SER A O 1
ATOM 962 N N . PHE A 1 120 ? 2.918 4.994 -6.863 1.00 86.44 120 PHE A N 1
ATOM 963 C CA . PHE A 1 120 ? 3.303 3.995 -7.852 1.00 86.44 120 PHE A CA 1
ATOM 964 C C . PHE A 1 120 ? 3.579 4.624 -9.221 1.00 86.44 120 PHE A C 1
ATOM 966 O O . PHE A 1 120 ? 4.572 4.280 -9.856 1.00 86.44 120 PHE A O 1
ATOM 973 N N . SER A 1 121 ? 2.786 5.616 -9.644 1.00 86.75 121 SER A N 1
ATOM 974 C CA . SER A 1 121 ? 3.054 6.380 -10.874 1.00 86.75 121 SER A CA 1
ATOM 975 C C . SER A 1 121 ? 4.437 7.019 -10.876 1.00 86.75 121 SER A C 1
ATOM 977 O O . SER A 1 121 ? 5.127 6.997 -11.895 1.00 86.75 121 SER A O 1
ATOM 979 N N . LEU A 1 122 ? 4.840 7.609 -9.747 1.00 85.69 122 LEU A N 1
ATOM 980 C CA . LEU A 1 122 ? 6.149 8.244 -9.608 1.00 85.69 122 LEU A CA 1
ATOM 981 C C . LEU A 1 122 ? 7.273 7.208 -9.688 1.00 85.69 122 LEU A C 1
ATOM 983 O O . LEU A 1 122 ? 8.227 7.419 -10.435 1.00 85.69 122 LEU A O 1
ATOM 987 N N . ILE A 1 123 ? 7.125 6.075 -8.995 1.00 86.25 123 ILE A N 1
ATOM 988 C CA . ILE A 1 123 ? 8.089 4.965 -9.028 1.00 86.25 123 ILE A CA 1
ATOM 989 C C . ILE A 1 123 ? 8.208 4.397 -10.448 1.00 86.25 123 ILE A C 1
ATOM 991 O O . ILE A 1 123 ? 9.315 4.251 -10.958 1.00 86.25 123 ILE A O 1
ATOM 995 N N . ALA A 1 124 ? 7.085 4.132 -11.120 1.00 88.62 124 ALA A N 1
ATOM 996 C CA . ALA A 1 124 ? 7.054 3.601 -12.482 1.00 88.62 124 ALA A CA 1
ATOM 997 C C . ALA A 1 124 ? 7.678 4.568 -13.501 1.00 88.62 124 ALA A C 1
ATOM 999 O O . ALA A 1 124 ? 8.397 4.148 -14.410 1.00 88.62 124 ALA A O 1
ATOM 1000 N N . LYS A 1 125 ? 7.442 5.875 -13.339 1.00 88.38 125 LYS A N 1
ATOM 1001 C CA . LYS A 1 125 ? 8.073 6.908 -14.166 1.00 88.38 125 LYS A CA 1
ATOM 1002 C C . LYS A 1 125 ? 9.585 6.951 -13.948 1.00 88.38 125 LYS A C 1
ATOM 1004 O O . LYS A 1 125 ? 10.336 6.956 -14.919 1.00 88.38 125 LYS A O 1
ATOM 1009 N N . GLU A 1 126 ? 10.032 6.950 -12.697 1.00 87.12 126 GLU A N 1
ATOM 1010 C CA . GLU A 1 126 ? 11.459 6.952 -12.368 1.00 87.12 126 GLU A CA 1
ATOM 1011 C C . GLU A 1 126 ? 12.157 5.681 -12.873 1.00 87.12 126 GLU A C 1
ATOM 1013 O O . GLU A 1 126 ? 13.247 5.752 -13.442 1.00 87.12 126 GLU A O 1
ATOM 1018 N N . PHE A 1 127 ? 11.505 4.525 -12.744 1.00 87.56 127 PHE A N 1
ATOM 1019 C CA . PHE A 1 127 ? 11.985 3.251 -13.276 1.00 87.56 127 PHE A CA 1
ATOM 1020 C C . PHE A 1 127 ? 12.249 3.334 -14.785 1.00 87.56 127 PHE A C 1
ATOM 1022 O O . PHE A 1 127 ? 13.321 2.934 -15.250 1.00 87.56 127 PHE A O 1
ATOM 1029 N N . ALA A 1 128 ? 11.327 3.945 -15.536 1.00 86.94 128 ALA A N 1
ATOM 1030 C CA . ALA A 1 128 ? 11.489 4.160 -16.970 1.00 86.94 128 ALA A CA 1
ATOM 1031 C C . ALA A 1 128 ? 12.640 5.125 -17.319 1.00 86.94 128 ALA A C 1
ATOM 1033 O O . ALA A 1 128 ? 13.336 4.921 -18.314 1.00 86.94 128 ALA A O 1
ATOM 1034 N N . GLU A 1 129 ? 12.889 6.148 -16.499 1.00 86.06 129 GLU A N 1
ATOM 1035 C CA . GLU A 1 129 ? 13.957 7.135 -16.725 1.00 86.06 129 GLU A CA 1
ATOM 1036 C C . GLU A 1 129 ? 15.363 6.605 -16.372 1.00 86.06 129 GLU A C 1
ATOM 1038 O O . GLU A 1 129 ? 16.355 6.973 -17.014 1.00 86.06 129 GLU A O 1
ATOM 1043 N N . VAL A 1 130 ? 15.467 5.735 -15.362 1.00 81.75 130 VAL A N 1
ATOM 1044 C CA . VAL A 1 130 ? 16.742 5.237 -14.807 1.00 81.75 130 VAL A CA 1
ATOM 1045 C C . VAL A 1 130 ? 17.271 3.989 -15.538 1.00 81.75 130 VAL A C 1
ATOM 1047 O O . VAL A 1 130 ? 18.456 3.667 -15.409 1.00 81.75 130 VAL A O 1
ATOM 1050 N N . TYR A 1 131 ? 16.445 3.347 -16.374 1.00 70.38 131 TYR A N 1
ATOM 1051 C CA . TYR A 1 131 ? 16.688 2.064 -17.060 1.00 70.38 131 TYR A CA 1
ATOM 1052 C C . TYR A 1 131 ? 18.114 1.829 -17.595 1.00 70.38 131 TYR A C 1
ATOM 1054 O O . TYR A 1 131 ? 18.667 0.736 -17.455 1.00 70.38 131 TYR A O 1
ATOM 1062 N N . SER A 1 132 ? 18.744 2.842 -18.195 1.00 68.44 132 SER A N 1
ATOM 1063 C CA . SER A 1 132 ? 20.069 2.714 -18.818 1.00 68.44 132 SER A CA 1
ATOM 1064 C C . SER A 1 132 ? 21.236 3.259 -17.990 1.00 68.44 132 SER A C 1
ATOM 1066 O O . SER A 1 132 ? 22.387 2.991 -18.333 1.00 68.44 132 SER A O 1
ATOM 1068 N N . ARG A 1 133 ? 20.975 4.017 -16.917 1.00 75.25 133 ARG A N 1
ATOM 1069 C CA . ARG A 1 133 ? 21.996 4.842 -16.241 1.00 75.25 133 ARG A CA 1
ATOM 1070 C C . ARG A 1 133 ? 22.489 4.260 -14.920 1.00 75.25 133 ARG A C 1
ATOM 1072 O O . ARG A 1 133 ? 23.661 4.429 -14.604 1.00 75.25 133 ARG A O 1
ATOM 1079 N N . ASP A 1 134 ? 21.629 3.568 -14.172 1.00 84.44 134 ASP A N 1
ATOM 1080 C CA . ASP A 1 134 ? 21.967 3.050 -12.840 1.00 84.44 134 ASP A CA 1
ATOM 1081 C C . ASP A 1 134 ? 21.284 1.702 -12.566 1.00 84.44 134 ASP A C 1
ATOM 1083 O O . ASP A 1 134 ? 20.090 1.618 -12.276 1.00 84.44 134 ASP A O 1
ATOM 1087 N N . LYS A 1 135 ? 22.070 0.621 -12.640 1.00 82.69 135 LYS A N 1
ATOM 1088 C CA . LYS A 1 135 ? 21.575 -0.751 -12.441 1.00 82.69 135 LYS A CA 1
ATOM 1089 C C . LYS A 1 135 ? 21.181 -1.054 -10.993 1.00 82.69 135 LYS A C 1
ATOM 1091 O O . LYS A 1 135 ? 20.357 -1.942 -10.782 1.00 82.69 135 LYS A O 1
ATOM 1096 N N . VAL A 1 136 ? 21.780 -0.381 -10.007 1.00 84.00 136 VAL A N 1
ATOM 1097 C CA . VAL A 1 136 ? 21.478 -0.610 -8.585 1.00 84.00 136 VAL A CA 1
ATOM 1098 C C . VAL A 1 136 ? 20.145 0.043 -8.255 1.00 84.00 136 VAL A C 1
ATOM 1100 O O . VAL A 1 136 ? 19.241 -0.623 -7.754 1.00 84.00 136 VAL A O 1
ATOM 1103 N N . ARG A 1 137 ? 19.982 1.311 -8.638 1.00 82.19 137 ARG A N 1
ATOM 1104 C CA . ARG A 1 137 ? 18.722 2.041 -8.467 1.00 82.19 137 ARG A CA 1
ATOM 1105 C C . ARG A 1 137 ? 17.578 1.407 -9.253 1.00 82.19 137 ARG A C 1
ATOM 1107 O O . ARG A 1 137 ? 16.478 1.297 -8.730 1.00 82.19 137 ARG A O 1
ATOM 1114 N N . HIS A 1 138 ? 17.841 0.907 -10.459 1.00 85.75 138 HIS A N 1
ATOM 1115 C CA . HIS A 1 138 ? 16.851 0.157 -11.232 1.00 85.75 138 HIS A CA 1
ATOM 1116 C C . HIS A 1 138 ? 16.340 -1.089 -10.496 1.00 85.75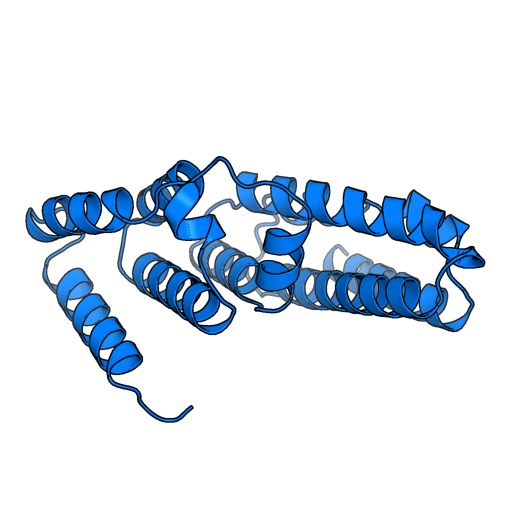 138 HIS A C 1
ATOM 1118 O O . HIS A 1 138 ? 15.138 -1.328 -10.453 1.00 85.75 138 HIS A O 1
ATOM 1124 N N . ARG A 1 139 ? 17.240 -1.883 -9.896 1.00 85.25 139 ARG A N 1
ATOM 1125 C CA . ARG A 1 139 ? 16.851 -3.068 -9.114 1.00 85.25 139 ARG A CA 1
ATOM 1126 C C . ARG A 1 139 ? 15.984 -2.686 -7.919 1.00 85.25 139 ARG A C 1
ATOM 1128 O O . ARG A 1 139 ? 14.973 -3.322 -7.676 1.00 85.25 139 ARG A O 1
ATOM 1135 N N . HIS A 1 140 ? 16.371 -1.633 -7.218 1.00 83.06 140 HIS A N 1
ATOM 1136 C CA . HIS A 1 140 ? 15.640 -1.139 -6.062 1.00 83.06 140 HIS A CA 1
ATOM 1137 C C . HIS A 1 140 ? 14.226 -0.658 -6.408 1.00 83.06 140 HIS A C 1
ATOM 1139 O O . HIS A 1 140 ? 13.261 -0.986 -5.727 1.00 83.06 140 HIS A O 1
ATOM 1145 N N . LEU A 1 141 ? 14.086 0.081 -7.511 1.00 85.38 141 LEU A N 1
ATOM 1146 C CA . LEU A 1 141 ? 12.782 0.493 -8.030 1.00 85.38 141 LEU A CA 1
ATOM 1147 C C . LEU A 1 141 ? 11.946 -0.720 -8.456 1.00 85.38 141 LEU A C 1
ATOM 1149 O O . LEU A 1 141 ? 10.743 -0.736 -8.221 1.00 85.38 141 LEU A O 1
ATOM 1153 N N . TRP A 1 142 ? 12.575 -1.750 -9.028 1.00 90.19 142 TRP A N 1
ATOM 1154 C CA . TRP A 1 142 ? 11.895 -3.002 -9.351 1.00 90.19 142 TRP A CA 1
ATOM 1155 C C . TRP A 1 142 ? 11.374 -3.731 -8.105 1.00 90.19 142 TRP A C 1
ATOM 1157 O O . TRP A 1 142 ? 10.230 -4.167 -8.112 1.00 90.19 142 TRP A O 1
ATOM 1167 N N . GLU A 1 143 ? 12.159 -3.804 -7.026 1.00 86.69 143 GLU A N 1
ATOM 1168 C CA . GLU A 1 143 ? 11.725 -4.391 -5.746 1.00 86.69 143 GLU A CA 1
ATOM 1169 C C . GLU A 1 143 ? 10.481 -3.679 -5.185 1.00 86.69 143 GLU A C 1
ATOM 1171 O O . GLU A 1 143 ? 9.544 -4.333 -4.722 1.00 86.69 143 GLU A O 1
ATOM 1176 N N . LEU A 1 144 ? 10.425 -2.346 -5.290 1.00 83.94 144 LEU A N 1
ATOM 1177 C CA . LEU A 1 144 ? 9.231 -1.574 -4.925 1.00 83.94 144 LEU A CA 1
ATOM 1178 C C . LEU A 1 144 ? 8.033 -1.882 -5.823 1.00 83.94 144 LEU A C 1
ATOM 1180 O O . LEU A 1 144 ? 6.909 -1.967 -5.334 1.00 83.94 144 LEU A O 1
ATOM 1184 N N . ILE A 1 145 ? 8.262 -2.017 -7.133 1.00 88.62 145 ILE A N 1
ATOM 1185 C CA . ILE A 1 145 ? 7.208 -2.341 -8.096 1.00 88.62 145 ILE A CA 1
ATOM 1186 C C . ILE A 1 145 ? 6.620 -3.712 -7.773 1.00 88.62 145 ILE A C 1
ATOM 1188 O O . ILE A 1 145 ? 5.404 -3.823 -7.661 1.00 88.62 145 ILE A O 1
ATOM 1192 N N . THR A 1 146 ? 7.450 -4.738 -7.573 1.00 89.25 146 THR A N 1
ATOM 1193 C CA . THR A 1 146 ? 6.965 -6.084 -7.239 1.00 89.25 146 THR A CA 1
ATOM 1194 C C . THR A 1 146 ? 6.196 -6.089 -5.925 1.00 89.25 146 THR A C 1
ATOM 1196 O O . THR A 1 146 ? 5.094 -6.619 -5.883 1.00 89.25 146 THR A O 1
ATOM 1199 N N . LEU A 1 147 ? 6.701 -5.400 -4.898 1.00 85.56 147 LEU A N 1
ATOM 1200 C CA . LEU A 1 147 ? 6.019 -5.295 -3.609 1.00 85.56 147 LEU A CA 1
ATOM 1201 C C . LEU A 1 147 ? 4.649 -4.615 -3.731 1.00 85.56 147 LEU A C 1
ATOM 1203 O O . LEU A 1 147 ? 3.668 -5.083 -3.160 1.00 85.56 147 LEU A O 1
ATOM 1207 N N . PHE A 1 148 ? 4.561 -3.531 -4.507 1.00 86.06 148 PHE A N 1
ATOM 1208 C CA . PHE A 1 148 ? 3.289 -2.869 -4.785 1.00 86.06 148 PHE A CA 1
ATOM 1209 C C . PHE A 1 148 ? 2.298 -3.812 -5.474 1.00 86.06 148 PHE A C 1
ATOM 1211 O O . PHE A 1 148 ? 1.130 -3.851 -5.086 1.00 86.06 148 PHE A O 1
ATOM 1218 N N . LEU A 1 149 ? 2.744 -4.549 -6.496 1.00 89.62 149 LEU A N 1
ATOM 1219 C CA . LEU A 1 149 ? 1.895 -5.477 -7.244 1.00 89.62 149 LEU A CA 1
ATOM 1220 C C . LEU A 1 149 ? 1.399 -6.620 -6.351 1.00 89.62 149 LEU A C 1
ATOM 1222 O O . LEU A 1 149 ? 0.204 -6.909 -6.367 1.00 89.62 149 LEU A O 1
ATOM 1226 N N . ASP A 1 150 ? 2.272 -7.200 -5.530 1.00 87.75 150 ASP A N 1
ATOM 1227 C CA . ASP A 1 150 ? 1.930 -8.307 -4.629 1.00 87.75 150 ASP A CA 1
ATOM 1228 C C . ASP A 1 150 ? 0.894 -7.883 -3.591 1.00 87.75 150 ASP A C 1
ATOM 1230 O O . ASP A 1 150 ? -0.157 -8.511 -3.457 1.00 87.75 150 ASP A O 1
ATOM 1234 N N . CYS A 1 151 ? 1.134 -6.764 -2.907 1.00 85.50 151 CYS A N 1
ATOM 1235 C CA . CYS A 1 151 ? 0.195 -6.270 -1.908 1.00 85.50 151 CYS A CA 1
ATOM 1236 C C . CYS A 1 151 ? -1.113 -5.759 -2.534 1.00 85.50 151 CYS A C 1
ATOM 1238 O O . CYS A 1 151 ? -2.179 -5.880 -1.933 1.00 85.50 151 CYS A O 1
ATOM 1240 N N . THR A 1 152 ? -1.068 -5.206 -3.752 1.00 86.75 152 THR A N 1
ATOM 1241 C CA . THR A 1 152 ? -2.287 -4.841 -4.492 1.00 86.75 152 THR A CA 1
ATOM 1242 C C . THR A 1 152 ? -3.100 -6.084 -4.827 1.00 86.75 152 THR A C 1
ATOM 1244 O O . THR A 1 152 ? -4.317 -6.074 -4.657 1.00 86.75 152 THR A O 1
ATOM 1247 N N . GLN A 1 153 ? -2.447 -7.157 -5.277 1.00 87.12 153 GLN A N 1
ATOM 1248 C CA . GLN A 1 153 ? -3.116 -8.420 -5.563 1.00 87.12 153 GLN A CA 1
ATOM 1249 C C . GLN A 1 153 ? -3.781 -8.979 -4.300 1.00 87.12 153 GLN A C 1
ATOM 1251 O O . GLN A 1 153 ? -4.961 -9.307 -4.351 1.00 87.12 153 GLN A O 1
ATOM 1256 N N . GLU A 1 154 ? -3.086 -8.987 -3.160 1.00 86.25 154 GLU A N 1
ATOM 1257 C CA . GLU A 1 154 ? -3.645 -9.418 -1.871 1.00 86.25 154 GLU A CA 1
ATOM 1258 C C . GLU A 1 154 ? -4.890 -8.604 -1.475 1.00 86.25 154 GLU A C 1
ATOM 1260 O O . GLU A 1 154 ? -5.934 -9.169 -1.137 1.00 86.25 154 GLU A O 1
ATOM 1265 N N . VAL A 1 155 ? -4.823 -7.272 -1.585 1.00 84.69 155 VAL A N 1
ATOM 1266 C CA . VAL A 1 155 ? -5.970 -6.391 -1.315 1.00 84.69 155 VAL A CA 1
ATOM 1267 C C . VAL A 1 155 ? -7.151 -6.713 -2.230 1.00 84.69 155 VAL A C 1
ATOM 1269 O O . VAL A 1 155 ? -8.293 -6.726 -1.767 1.00 84.69 155 VAL A O 1
ATOM 1272 N N . LEU A 1 156 ? -6.908 -6.997 -3.511 1.00 83.75 156 LEU A N 1
ATOM 1273 C CA . LEU A 1 156 ? -7.958 -7.333 -4.476 1.00 83.75 156 LEU A CA 1
ATOM 1274 C C . LEU A 1 156 ? -8.564 -8.721 -4.218 1.00 83.75 156 LEU A C 1
ATOM 1276 O O . LEU A 1 156 ? -9.788 -8.846 -4.238 1.00 83.75 156 LEU A O 1
ATOM 1280 N N . GLU A 1 157 ? -7.743 -9.730 -3.918 1.00 84.81 157 GLU A N 1
ATOM 1281 C CA . GLU A 1 157 ? -8.167 -11.111 -3.629 1.00 84.81 157 GLU A CA 1
ATOM 1282 C C . GLU A 1 157 ? -8.951 -11.239 -2.319 1.00 84.81 157 GLU A C 1
ATOM 1284 O O . GLU A 1 157 ? -9.732 -12.179 -2.147 1.00 84.81 157 GLU A O 1
ATOM 1289 N N . HIS A 1 158 ? -8.774 -10.293 -1.396 1.00 81.19 158 HIS A N 1
ATOM 1290 C CA . HIS A 1 158 ? -9.439 -10.331 -0.104 1.00 81.19 158 HIS A CA 1
ATOM 1291 C C . HIS A 1 158 ? -10.973 -10.401 -0.244 1.00 81.19 158 HIS A C 1
ATOM 1293 O O . HIS A 1 158 ? -11.600 -9.617 -0.961 1.00 81.19 158 HIS A O 1
ATOM 1299 N N . SER A 1 159 ? -11.592 -11.329 0.493 1.00 60.47 159 SER A N 1
ATOM 1300 C CA . SER A 1 159 ? -12.910 -11.930 0.224 1.00 60.47 159 SER A CA 1
ATOM 1301 C C . SER A 1 159 ? -14.142 -11.027 0.371 1.00 60.47 159 SER A C 1
ATOM 1303 O O . SER A 1 159 ? -15.271 -11.514 0.245 1.00 60.47 159 SER A O 1
ATOM 1305 N N . ASN A 1 160 ? -13.973 -9.732 0.653 1.00 63.47 160 ASN A N 1
ATOM 1306 C CA . ASN A 1 160 ? -15.102 -8.813 0.764 1.00 63.47 160 ASN A CA 1
ATOM 1307 C C . ASN A 1 160 ? -15.469 -8.252 -0.622 1.00 63.47 160 ASN A C 1
ATOM 1309 O O . ASN A 1 160 ? -14.651 -7.618 -1.282 1.00 63.47 160 ASN A O 1
ATOM 1313 N N . LYS A 1 161 ? -16.693 -8.540 -1.084 1.00 54.00 161 LYS A N 1
ATOM 1314 C CA . LYS A 1 161 ? -17.121 -8.434 -2.498 1.00 54.00 161 LYS A CA 1
ATOM 1315 C C . LYS A 1 161 ? -17.556 -7.039 -2.957 1.00 54.00 161 LYS A C 1
ATOM 1317 O O . LYS A 1 161 ? -18.011 -6.890 -4.091 1.00 54.00 161 LYS A O 1
ATOM 1322 N N . LYS A 1 162 ? -17.478 -6.019 -2.102 1.00 56.03 162 LYS A N 1
ATOM 1323 C CA . LYS A 1 162 ? -17.740 -4.644 -2.530 1.00 56.03 162 LYS A CA 1
ATOM 1324 C C . LYS A 1 162 ? -16.435 -4.066 -3.062 1.00 56.03 162 LYS A C 1
ATOM 1326 O O . LYS A 1 162 ? -15.603 -3.619 -2.289 1.00 56.03 162 LYS A O 1
ATOM 1331 N N . ASN A 1 163 ? -16.259 -4.123 -4.380 1.00 58.81 163 ASN A N 1
ATOM 1332 C CA . ASN A 1 163 ? -15.215 -3.365 -5.064 1.00 58.81 163 ASN A CA 1
ATOM 1333 C C . ASN A 1 163 ? -15.542 -1.880 -4.888 1.00 58.81 163 ASN A C 1
ATOM 1335 O O . ASN A 1 163 ? -16.501 -1.392 -5.490 1.00 58.81 163 ASN A O 1
ATOM 1339 N N . LEU A 1 164 ? -14.810 -1.206 -4.003 1.00 64.50 164 LEU A N 1
ATOM 1340 C CA . LEU A 1 164 ? -15.046 0.194 -3.667 1.00 64.50 164 LEU A CA 1
ATOM 1341 C C . LEU A 1 164 ? -14.152 1.060 -4.554 1.00 64.50 164 LEU A C 1
ATOM 1343 O O . LEU A 1 164 ? -14.528 1.418 -5.668 1.00 64.50 164 LEU A O 1
ATOM 1347 N N . SER A 1 165 ? -12.940 1.326 -4.077 1.00 76.31 165 SER A N 1
ATOM 1348 C CA . SER A 1 165 ? -11.980 2.224 -4.718 1.00 76.31 165 SER A CA 1
ATOM 1349 C C . SER A 1 165 ? -10.642 1.562 -5.018 1.00 76.31 165 SER A C 1
ATOM 1351 O O . SER A 1 165 ? -9.763 2.196 -5.601 1.00 76.31 165 SER A O 1
ATOM 1353 N N . GLU A 1 166 ? -10.458 0.282 -4.676 1.00 77.25 166 GLU A N 1
ATOM 1354 C CA . GLU A 1 166 ? -9.185 -0.412 -4.911 1.00 77.25 166 GLU A CA 1
ATOM 1355 C C . GLU A 1 166 ? -8.877 -0.567 -6.404 1.00 77.25 166 GLU A C 1
ATOM 1357 O O . GLU A 1 166 ? -7.719 -0.721 -6.783 1.00 77.25 166 GLU A O 1
ATOM 1362 N N . SER A 1 167 ? -9.882 -0.418 -7.276 1.00 78.38 167 SER A N 1
ATOM 1363 C CA . SER A 1 167 ? -9.683 -0.340 -8.724 1.00 78.38 167 SER A CA 1
ATOM 1364 C C . SER A 1 167 ? -8.784 0.823 -9.148 1.00 78.38 167 SER A C 1
ATOM 1366 O O . SER A 1 167 ? -8.190 0.752 -10.217 1.00 78.38 167 SER A O 1
ATOM 1368 N N . ALA A 1 168 ? -8.638 1.872 -8.328 1.00 83.25 168 ALA A N 1
ATOM 1369 C CA . ALA A 1 168 ? -7.688 2.955 -8.587 1.00 83.25 168 ALA A CA 1
ATOM 1370 C C . ALA A 1 168 ? -6.222 2.485 -8.550 1.00 83.25 168 ALA A C 1
ATOM 1372 O O . ALA A 1 168 ? -5.363 3.131 -9.145 1.00 83.25 168 ALA A O 1
ATOM 1373 N N . LEU A 1 169 ? -5.932 1.357 -7.887 1.00 83.75 169 LEU A N 1
ATOM 1374 C CA . LEU A 1 169 ? -4.610 0.724 -7.911 1.00 83.75 169 LEU A CA 1
ATOM 1375 C C . LEU A 1 169 ? -4.331 0.024 -9.251 1.00 83.75 169 LEU A C 1
ATOM 1377 O O . LEU A 1 169 ? -3.178 -0.237 -9.591 1.00 83.75 169 LEU A O 1
ATOM 1381 N N . ILE A 1 170 ? -5.380 -0.282 -10.022 1.00 81.69 170 ILE A N 1
ATOM 1382 C CA . ILE A 1 170 ? -5.289 -1.012 -11.283 1.00 81.69 170 ILE A CA 1
ATOM 1383 C C . ILE A 1 170 ? -5.057 -0.017 -12.427 1.00 81.69 170 ILE A C 1
ATOM 1385 O O . ILE A 1 170 ? -5.828 0.914 -12.641 1.00 81.69 170 ILE A O 1
ATOM 1389 N N . GLY A 1 171 ? -4.002 -0.240 -13.213 1.00 74.12 171 GLY A N 1
ATOM 1390 C CA . GLY A 1 171 ? -3.772 0.466 -14.482 1.00 74.12 171 GLY A CA 1
ATOM 1391 C C . GLY A 1 171 ? -2.959 1.761 -14.388 1.00 74.12 171 GLY A C 1
ATOM 1392 O O . GLY A 1 171 ? -2.501 2.271 -15.410 1.00 74.12 171 GLY A O 1
ATOM 1393 N N . VAL A 1 172 ? -2.687 2.256 -13.186 1.00 76.31 172 VAL A N 1
ATOM 1394 C CA . VAL A 1 172 ? -1.829 3.426 -12.971 1.00 76.31 172 VAL A CA 1
ATOM 1395 C C . VAL A 1 172 ? -0.353 3.022 -13.082 1.00 76.31 172 VAL A C 1
ATOM 1397 O O . VAL A 1 172 ? 0.024 1.973 -12.588 1.00 76.31 172 VAL A O 1
ATOM 1400 N N . GLY A 1 173 ? 0.494 3.788 -13.780 1.00 79.00 173 GLY A N 1
ATOM 1401 C CA . GLY A 1 173 ? 1.932 3.481 -13.936 1.00 79.00 173 GLY A CA 1
ATOM 1402 C C . GLY A 1 173 ? 2.286 2.358 -14.934 1.00 79.00 173 GLY A C 1
ATOM 1403 O O . GLY A 1 173 ? 3.426 2.271 -15.393 1.00 79.00 173 GLY A O 1
ATOM 1404 N N . PHE A 1 174 ? 1.322 1.520 -15.335 1.00 84.38 174 PHE A N 1
ATOM 1405 C CA . PHE A 1 174 ? 1.562 0.373 -16.224 1.00 84.38 174 PHE A CA 1
ATOM 1406 C C . PHE A 1 174 ? 2.021 0.775 -17.628 1.00 84.38 174 PHE A C 1
ATOM 1408 O O . PHE A 1 174 ? 2.849 0.085 -18.216 1.00 84.38 174 PHE A O 1
ATOM 1415 N N . GLN A 1 175 ? 1.535 1.901 -18.162 1.00 85.75 175 GLN A N 1
ATOM 1416 C CA . GLN A 1 175 ? 1.987 2.405 -19.463 1.00 85.75 175 GLN A CA 1
ATOM 1417 C C . GLN A 1 175 ? 3.499 2.667 -19.463 1.00 85.75 175 GLN A C 1
ATOM 1419 O O . GLN A 1 175 ? 4.188 2.336 -20.428 1.00 85.75 175 GLN A O 1
ATOM 1424 N N . GLN A 1 176 ? 4.014 3.245 -18.376 1.00 86.44 176 GLN A N 1
ATOM 1425 C CA . GLN A 1 176 ? 5.436 3.500 -18.199 1.00 86.44 176 GLN A CA 1
ATOM 1426 C C . GLN A 1 176 ? 6.195 2.175 -18.093 1.00 86.44 176 GLN A C 1
ATOM 1428 O O . GLN A 1 176 ? 7.156 1.982 -18.831 1.00 86.44 176 GLN A O 1
ATOM 1433 N N . LEU A 1 177 ? 5.722 1.234 -17.269 1.00 87.12 177 LEU A N 1
ATOM 1434 C CA . LEU A 1 177 ? 6.368 -0.072 -17.082 1.00 87.12 177 LEU A CA 1
ATOM 1435 C C . LEU A 1 177 ? 6.457 -0.884 -18.378 1.00 87.12 177 LEU A C 1
ATOM 1437 O O . LEU A 1 177 ? 7.544 -1.314 -18.760 1.00 87.12 177 LEU A O 1
ATOM 1441 N N . PHE A 1 178 ? 5.349 -1.033 -19.108 1.00 87.25 178 PHE A N 1
ATOM 1442 C CA . PHE A 1 178 ? 5.319 -1.821 -20.344 1.00 87.25 178 PHE A CA 1
ATOM 1443 C C . PHE A 1 178 ? 6.266 -1.296 -21.425 1.00 87.25 178 PHE A C 1
ATOM 1445 O O . PHE A 1 178 ? 6.695 -2.068 -22.278 1.00 87.25 178 PHE A O 1
ATOM 1452 N N . SER A 1 179 ? 6.617 -0.008 -21.390 1.00 85.25 179 SER A N 1
ATOM 1453 C CA . SER A 1 179 ? 7.551 0.576 -22.356 1.00 85.25 179 SER A CA 1
ATOM 1454 C C . SER A 1 179 ? 9.022 0.220 -22.106 1.00 85.25 179 SER A C 1
ATOM 1456 O O . SER A 1 179 ? 9.829 0.340 -23.027 1.00 85.25 179 SER A O 1
ATOM 1458 N N . VAL A 1 180 ? 9.380 -0.217 -20.890 1.00 87.81 180 VAL A N 1
ATOM 1459 C CA . VAL A 1 180 ? 10.783 -0.425 -20.478 1.00 87.81 180 VAL A CA 1
ATOM 1460 C C . VAL A 1 180 ? 11.089 -1.804 -19.886 1.00 87.81 180 VAL A C 1
ATOM 1462 O O . VAL A 1 180 ? 12.260 -2.178 -19.838 1.00 87.81 180 VAL A O 1
ATOM 1465 N N . CYS A 1 181 ? 10.082 -2.567 -19.448 1.00 87.94 181 CYS A N 1
ATOM 1466 C CA . CYS A 1 181 ? 10.282 -3.880 -18.832 1.00 87.94 181 CYS A CA 1
ATOM 1467 C C . CYS A 1 181 ? 10.992 -4.874 -19.767 1.00 87.94 181 CYS A C 1
ATOM 1469 O O . CYS A 1 181 ? 10.667 -5.002 -20.948 1.00 87.94 181 CYS A O 1
ATOM 1471 N N . ARG A 1 182 ? 11.921 -5.650 -19.203 1.00 86.25 182 ARG A N 1
ATOM 1472 C CA . ARG A 1 182 ? 12.561 -6.807 -19.855 1.00 86.25 182 ARG A CA 1
ATOM 1473 C C . ARG A 1 182 ? 11.675 -8.045 -19.782 1.00 86.25 182 ARG A C 1
ATOM 1475 O O . ARG A 1 182 ? 10.751 -8.085 -18.984 1.00 86.25 182 ARG A O 1
ATOM 1482 N N . ASP A 1 183 ? 12.015 -9.104 -20.516 1.00 88.25 183 ASP A N 1
ATOM 1483 C CA . ASP A 1 183 ? 11.206 -10.334 -20.593 1.00 88.25 183 ASP A CA 1
ATOM 1484 C C . ASP A 1 183 ? 10.747 -10.887 -19.232 1.00 88.25 183 ASP A C 1
ATOM 1486 O O . ASP A 1 183 ? 9.579 -11.231 -19.067 1.00 88.25 183 ASP A O 1
ATOM 1490 N N . ASN A 1 184 ? 11.638 -10.957 -18.238 1.00 88.75 184 ASN A N 1
ATOM 1491 C CA . ASN A 1 184 ? 11.288 -11.474 -16.908 1.00 88.75 184 ASN A CA 1
ATOM 1492 C C . ASN A 1 184 ? 10.382 -10.516 -16.120 1.00 88.75 184 ASN A C 1
ATOM 1494 O O . ASN A 1 184 ? 9.452 -10.961 -15.453 1.00 88.75 184 ASN A O 1
ATOM 1498 N N . GLU A 1 185 ? 10.640 -9.213 -16.214 1.00 91.94 185 GLU A N 1
ATOM 1499 C CA . GLU A 1 185 ? 9.846 -8.168 -15.558 1.00 91.94 185 GLU A CA 1
ATOM 1500 C C . GLU A 1 185 ? 8.455 -8.105 -16.191 1.00 91.94 185 GLU A C 1
ATOM 1502 O O . GLU A 1 185 ? 7.442 -8.140 -15.500 1.00 91.94 185 GLU A O 1
ATOM 1507 N N . LEU A 1 186 ? 8.397 -8.136 -17.522 1.00 91.56 186 LEU A N 1
ATOM 1508 C CA . LEU A 1 186 ? 7.167 -8.157 -18.294 1.00 91.56 186 LEU A CA 1
ATOM 1509 C C . LEU A 1 186 ? 6.325 -9.393 -17.966 1.00 91.56 186 LEU A C 1
ATOM 1511 O O . LEU A 1 186 ? 5.120 -9.265 -17.773 1.00 91.56 186 LEU A O 1
ATOM 1515 N N . ARG A 1 187 ? 6.939 -10.578 -17.840 1.00 92.56 187 ARG A N 1
ATOM 1516 C CA . ARG A 1 187 ? 6.237 -11.791 -17.384 1.00 92.56 187 ARG A CA 1
ATOM 1517 C C . ARG A 1 187 ? 5.607 -11.609 -16.006 1.00 92.56 187 ARG A C 1
ATOM 1519 O O . ARG A 1 187 ? 4.486 -12.065 -15.812 1.00 92.56 187 ARG A O 1
ATOM 1526 N N . TYR A 1 188 ? 6.291 -10.936 -15.083 1.00 93.00 188 TYR A N 1
ATOM 1527 C CA . TYR A 1 188 ? 5.754 -10.641 -13.754 1.00 93.00 188 TYR A CA 1
ATOM 1528 C C . TYR A 1 188 ? 4.541 -9.712 -13.828 1.00 93.00 188 TYR A C 1
ATOM 1530 O O . TYR A 1 188 ? 3.471 -10.041 -13.319 1.00 93.00 188 TYR A O 1
ATOM 1538 N N . VAL A 1 189 ? 4.684 -8.582 -14.529 1.00 91.56 189 VAL A N 1
ATOM 1539 C CA . VAL A 1 189 ? 3.608 -7.594 -14.694 1.00 91.56 189 VAL A CA 1
ATOM 1540 C C . VAL A 1 189 ? 2.394 -8.216 -15.393 1.00 91.56 189 VAL A C 1
ATOM 1542 O O . VAL A 1 189 ? 1.261 -8.004 -14.969 1.00 91.56 189 VAL A O 1
ATOM 1545 N N . LEU A 1 190 ? 2.607 -9.029 -16.431 1.00 90.94 190 LEU A N 1
ATOM 1546 C CA . LEU A 1 190 ? 1.532 -9.755 -17.111 1.00 90.94 190 LEU A CA 1
ATOM 1547 C C . LEU A 1 190 ? 0.892 -10.825 -16.218 1.00 90.94 190 LEU A C 1
ATOM 1549 O O . LEU A 1 190 ? -0.320 -11.013 -16.290 1.00 90.94 190 LEU A O 1
ATOM 1553 N N . GLY A 1 191 ? 1.677 -11.493 -15.370 1.00 92.00 191 GLY A N 1
ATOM 1554 C CA . GLY A 1 191 ? 1.174 -12.419 -14.356 1.00 92.00 191 GLY A CA 1
ATOM 1555 C C . GLY A 1 191 ? 0.206 -11.729 -13.398 1.00 92.00 191 GLY A C 1
ATOM 1556 O O . GLY A 1 191 ? -0.920 -12.193 -13.236 1.00 92.00 191 GLY A O 1
ATOM 1557 N N . PHE A 1 192 ? 0.592 -10.567 -12.866 1.00 90.94 192 PHE A N 1
ATOM 1558 C CA . PHE A 1 192 ? -0.290 -9.728 -12.053 1.00 90.94 192 PHE A CA 1
ATOM 1559 C C . PHE A 1 192 ? -1.572 -9.342 -12.807 1.00 90.94 192 PHE A C 1
ATOM 1561 O O . PHE A 1 192 ? -2.672 -9.534 -12.293 1.00 90.94 192 PHE A O 1
ATOM 1568 N N . VAL A 1 193 ? -1.462 -8.848 -14.049 1.00 89.12 193 VAL A N 1
ATOM 1569 C CA . VAL A 1 193 ? -2.638 -8.471 -14.858 1.00 89.12 193 VAL A CA 1
ATOM 1570 C C . VAL A 1 193 ? -3.577 -9.662 -15.055 1.00 89.12 193 VAL A C 1
ATOM 1572 O O . VAL A 1 193 ? -4.791 -9.511 -14.938 1.00 89.12 193 VAL A O 1
ATOM 1575 N N . GLN A 1 194 ? -3.036 -10.853 -15.315 1.00 89.88 194 GLN A N 1
ATOM 1576 C CA . GLN A 1 194 ? -3.828 -12.071 -15.456 1.00 89.88 194 GLN A CA 1
ATOM 1577 C C . GLN A 1 194 ? -4.551 -12.443 -14.154 1.00 89.88 194 GLN A C 1
ATOM 1579 O O . GLN A 1 194 ? -5.730 -12.800 -14.210 1.00 89.88 194 GLN A O 1
ATOM 1584 N N . SER A 1 195 ? -3.882 -12.340 -13.001 1.00 88.56 195 SER A N 1
ATOM 1585 C CA . SER A 1 195 ? -4.496 -12.560 -11.685 1.00 88.56 195 SER A CA 1
ATOM 1586 C C . SER A 1 195 ? -5.640 -11.578 -11.443 1.00 88.56 195 SER A C 1
ATOM 1588 O O . SER A 1 195 ? -6.759 -11.997 -11.159 1.00 88.56 195 SER A O 1
ATOM 1590 N N . VAL A 1 196 ? -5.409 -10.282 -11.664 1.00 84.50 196 VAL A N 1
ATOM 1591 C CA . VAL A 1 196 ? -6.432 -9.238 -11.499 1.00 84.50 196 VAL A CA 1
ATOM 1592 C C . VAL A 1 196 ? -7.627 -9.456 -12.428 1.00 84.50 196 VAL A C 1
ATOM 1594 O O . VAL A 1 196 ? -8.771 -9.354 -11.992 1.00 84.50 196 VAL A O 1
ATOM 1597 N N . LEU A 1 197 ? -7.398 -9.818 -13.693 1.00 83.50 197 LEU A N 1
ATOM 1598 C CA . LEU A 1 197 ? -8.481 -10.130 -14.632 1.00 83.50 197 LEU A CA 1
ATOM 1599 C C . LEU A 1 197 ? -9.324 -11.333 -14.190 1.00 83.50 197 LEU A C 1
ATOM 1601 O O . LEU A 1 197 ? -10.520 -11.364 -14.473 1.00 83.50 197 LEU A O 1
ATOM 1605 N N . ASN A 1 198 ? -8.725 -12.310 -13.508 1.00 84.62 198 ASN A N 1
ATOM 1606 C CA . ASN A 1 198 ? -9.457 -13.448 -12.953 1.00 84.62 198 ASN A CA 1
ATOM 1607 C C . ASN A 1 198 ? -10.290 -13.065 -11.722 1.00 84.62 198 ASN A C 1
ATOM 1609 O O . ASN A 1 198 ? -11.309 -13.699 -11.484 1.00 84.62 198 ASN A O 1
ATOM 1613 N N . ILE A 1 199 ? -9.875 -12.046 -10.966 1.00 79.31 199 ILE A N 1
ATOM 1614 C CA . ILE A 1 199 ? -10.610 -11.531 -9.799 1.00 79.31 199 ILE A CA 1
ATOM 1615 C C . ILE A 1 199 ? -11.816 -10.684 -10.231 1.00 79.31 199 ILE A C 1
ATOM 1617 O O . ILE A 1 199 ? -12.855 -10.706 -9.579 1.00 79.31 199 ILE A O 1
ATOM 1621 N N . VAL A 1 200 ? -11.677 -9.917 -11.318 1.00 68.75 200 VAL A N 1
ATOM 1622 C CA . VAL A 1 200 ? -12.726 -9.007 -11.820 1.00 68.75 200 VAL A CA 1
ATOM 1623 C C . VAL A 1 200 ? -13.802 -9.732 -12.649 1.00 68.75 200 VAL A C 1
ATOM 1625 O O . VAL A 1 200 ? -14.894 -9.190 -12.824 1.00 68.75 200 VAL A O 1
ATOM 1628 N N . ARG A 1 201 ? -13.506 -10.928 -13.172 1.00 59.06 201 ARG A N 1
ATOM 1629 C CA . ARG A 1 201 ? -14.454 -11.776 -13.916 1.00 59.06 201 ARG A CA 1
ATOM 1630 C C . ARG A 1 201 ? -15.473 -12.457 -13.010 1.00 59.06 201 ARG A C 1
ATOM 1632 O O . ARG A 1 201 ? -16.640 -12.529 -13.454 1.00 59.06 201 ARG A O 1
#

Organism: Nematostella vectensis (NCBI:txid45351)

InterPro domains:
  IPR029425 Protein MMS22-like, N-terminal [PF14910] (2-201)
  IPR042320 Protein MMS22-like [PTHR28547] (2-200)